Protein 4WQM (pdb70)

Sequence (326 aa):
SFNIQSDDLLHHFEADSNDTLLSAALRAELVFPYECNSGGCGACKIELLEGEVSNLWPDAPGLAARELRKNRFLACQCKPLSDLKIKVINRAEGRASHPPKRFSSTRVVSKRFLSDEMFELRLLEAEQKVVFSPGQYFMVDVPELGTRAYSAANPVDGNTLTLIVKAVPNGKVSCALANETIETLQLDGPYGLSVLKTADETQSVFIAGGSGIAPMMVSMVNTLIAQGYEKPITVFYGSRLEAELEAAETLFGWKENLKLINVSSSVVGNSESSYPTGYVVHEIIPEYMEGLLGAEFYLCCGPPQMMINSVQKLLMIENKVPFEAIHFDRRFF

CATH classification: 3.10.20.30 (+2 more: 2.40.30.10, 3.40.50.80)

GO terms:
  GO:0008860 ferredoxin-NAD+ reductase activity (F, EXP)

Solvent-accessible surface area: 15570 Å² total; per-residue (Å²): 107,56,28,0,92,14,127,74,24,161,86,111,6,93,0,76,77,80,11,18,0,0,6,4,0,21,70,28,92,6,62,2,7,10,84,14,13,39,1,13,38,10,16,4,30,0,49,26,79,111,26,106,23,45,43,72,106,79,123,6,98,15,17,57,67,168,33,60,165,132,89,62,33,6,0,6,22,0,58,2,105,29,83,4,55,1,91,12,46,59,203,43,119,41,126,32,98,63,39,7,126,138,34,51,4,114,35,63,43,71,108,103,26,15,136,40,0,0,4,3,108,1,63,6,126,88,138,3,31,6,24,18,2,0,14,0,19,0,48,7,99,186,66,20,57,104,34,30,7,0,4,15,42,71,88,43,61,50,1,13,0,6,1,40,19,82,98,158,19,135,2,8,34,9,4,3,116,83,131,38,139,74,3,97,4,10,2,4,0,2,46,21,39,30,86,76,64,140,11,69,15,0,0,0,2,0,3,14,29,0,0,2,0,0,6,0,3,0,28,10,2,32,82,136,40,24,143,73,67,1,4,0,0,0,6,15,136,42,15,55,0,0,88,7,0,94,98,18,16,32,208,45,143,21,28,107,47,16,6,0,2,32,29,152,101,72,69,45,113,48,127,29,62,107,18,126,1,67,89,19,0,54,129,63,17,140,58,10,148,49,3,14,3,2,1,2,0,48,81,151,31,4,80,29,0,49,105,9,0,65,124,130,42,201,20,73,106,128,16,12,24,34,15,85,76,116

Secondary structure (DSSP, 8-state):
-EEEE-TTSSS-EEE-TTS-HHHHHHHTT-----S-SSSSS-TTEEEEEES-EEES-TT-TTS-HHHHHTTEEEGGGEEESS-EEEEE-SPP----SSPPEEEEEEEEEEEESSSSEEEEEEE-SS-----TT-EEEEEETTTEEEEEE--S---TTEEEEEEE--TT-HHHHHHHHS--SEEEEEEEE-S-----SS-S-EEEEEEGGGHHHHHHHHHHHHHTT--S-EEEEEEES-HHHHHHHHHHS---TTEEEEEEE--SS--TTS---BS-HHHHGGGGGGGGTT-EEEEEE-HHHHHHHHHIIIIIS---GGGEEEEE--

Organism: Ectopseudomonas mendocina (NCBI:txid300)

Foldseek 3Di:
DAWEAEPVWPGIFDDDQPAFQVLRCLVVVTQAFDAFLQLEQLRRKKAWDDADKDFQCPVRNSDDPVVVVRRMHRSSRIGGPHHTYMYGDDDGDDHFPDGKDKFKWFFPDWAALDPFKIKTKIFTPWFDDGFQVWWKWKDDPPFGIATFGFQAAGDIRMGMTMAGRDVVHRPRVCVVPPDDTMIMIIDGDRGQHADDDPFQEAEEEEEDRQCRSVNRNQQNCVVVVPDHAYEYEYEYQDVSVVVSSVVSHDDDPRYYYQYEHQHPDDDPPDDHHYDASLVVCVVCVVVRPRYQYEYTEEDVNCVSNVCCPVPVHPHDPVSYGYRYRD

B-factor: mean 24.9, std 12.63, range [7.29, 85.75]

Structure (mmCIF, N/CA/C/O backbone):
data_4WQM
#
_entry.id   4WQM
#
_cell.length_a   84.334
_cell.length_b   69.074
_cell.length_c   68.224
_cell.angle_alpha   90.000
_cell.angle_beta   116.530
_cell.angle_gamma   90.000
#
_symmetry.space_group_name_H-M   'C 1 2 1'
#
loop_
_entity.id
_entity.type
_entity.pdbx_description
1 polymer 'Toluene-4-monooxygenase electron transfer component'
2 non-polymer 'FE2/S2 (INORGANIC) CLUSTER'
3 non-polymer 'FLAVIN-ADENINE DINUCLEOTIDE'
4 non-polymer 'NICKEL (II) ION'
5 non-polymer 2-[BIS-(2-HYDROXY-ETHYL)-AMINO]-2-HYDROXYMETHYL-PROPANE-1,3-DIOL
6 water water
#
loop_
_atom_site.group_PDB
_atom_site.id
_atom_site.type_symbol
_atom_site.label_atom_id
_atom_site.label_alt_id
_atom_site.label_comp_id
_atom_site.label_asym_id
_atom_site.label_entity_id
_atom_site.label_seq_id
_atom_site.pdbx_PDB_ins_code
_atom_site.Cartn_x
_atom_site.Cartn_y
_atom_site.Cartn_z
_atom_site.occupancy
_atom_site.B_iso_or_equiv
_atom_site.auth_seq_id
_atom_site.auth_comp_id
_atom_site.auth_asym_id
_atom_site.auth_atom_id
_atom_site.pdbx_PDB_model_num
ATOM 1 N N . SER A 1 1 ? -53.516 119.022 28.782 1.00 37.22 1 SER A N 1
ATOM 2 C CA . SER A 1 1 ? -54.187 120.131 28.114 1.00 33.62 1 SER A CA 1
ATOM 3 C C . SER A 1 1 ? -53.412 120.538 26.864 1.00 28.02 1 SER A C 1
ATOM 4 O O . SER A 1 1 ? -52.231 120.875 26.941 1.00 28.46 1 SER A O 1
ATOM 7 N N . PHE A 1 2 ? -54.067 120.497 25.709 1.00 23.53 2 PHE A N 1
ATOM 8 C CA . PHE A 1 2 ? -53.402 120.869 24.466 1.00 22.29 2 PHE A CA 1
ATOM 9 C C . PHE A 1 2 ? -53.865 122.224 23.973 1.00 20.32 2 PHE A C 1
ATOM 10 O O . PHE A 1 2 ? -55.052 122.536 24.006 1.00 20.27 2 PHE A O 1
ATOM 18 N N . ASN A 1 3 ? -52.916 123.029 23.513 1.00 18.69 3 ASN A N 1
ATOM 19 C CA . ASN A 1 3 ? -53.233 124.339 22.971 1.00 17.79 3 ASN A CA 1
ATOM 20 C C . ASN A 1 3 ? -53.712 124.274 21.529 1.00 15.50 3 ASN A C 1
ATOM 21 O O . ASN A 1 3 ? -53.047 123.684 20.668 1.00 19.06 3 ASN A O 1
ATOM 26 N N . ILE A 1 4 ? -54.863 124.892 21.271 1.00 14.29 4 ILE A N 1
ATOM 27 C CA . ILE A 1 4 ? -55.466 124.887 19.944 1.00 13.89 4 ILE A CA 1
ATOM 28 C C . ILE A 1 4 ? -55.475 126.291 19.364 1.00 15.79 4 ILE A C 1
ATOM 29 O O . ILE A 1 4 ? -56.047 127.200 19.957 1.00 15.36 4 ILE A O 1
ATOM 34 N N . GLN A 1 5 ? -54.839 126.455 18.205 1.00 15.64 5 GLN A N 1
ATOM 35 C CA . GLN A 1 5 ? -54.715 127.753 17.553 1.00 17.64 5 GLN A CA 1
ATOM 36 C C . GLN A 1 5 ? -55.439 127.762 16.222 1.00 16.73 5 GLN A C 1
ATOM 37 O O . GLN A 1 5 ? -55.436 126.765 15.517 1.00 18.43 5 GLN A O 1
ATOM 43 N N . SER A 1 6 ? -56.036 128.895 15.871 1.00 17.50 6 SER A N 1
ATOM 44 C CA . SER A 1 6 ? -56.631 129.067 14.550 1.00 17.38 6 SER A CA 1
ATOM 45 C C . SER A 1 6 ? -56.697 130.540 14.178 1.00 20.05 6 SER A C 1
ATOM 46 O O . SER A 1 6 ? -57.121 131.364 14.982 1.00 21.24 6 SER A O 1
ATOM 49 N N . ASP A 1 7 ? -56.294 130.866 12.952 1.00 21.60 7 ASP A N 1
ATOM 50 C CA . ASP A 1 7 ? -56.459 132.219 12.439 1.00 24.15 7 ASP A CA 1
ATOM 51 C C . ASP A 1 7 ? -57.932 132.590 12.318 1.00 21.16 7 ASP A C 1
ATOM 52 O O . ASP A 1 7 ? -58.270 133.764 12.194 1.00 25.63 7 ASP A O 1
ATOM 57 N N . ASP A 1 8 ? -58.804 131.585 12.337 1.00 20.54 8 ASP A N 1
ATOM 58 C CA . ASP A 1 8 ? -60.233 131.807 12.158 1.00 21.53 8 ASP A CA 1
ATOM 59 C C . ASP A 1 8 ? -60.955 132.075 13.477 1.00 21.96 8 ASP A C 1
ATOM 60 O O . ASP A 1 8 ? -62.162 132.320 13.488 1.00 23.57 8 ASP A O 1
ATOM 65 N N . LEU A 1 9 ? -60.215 132.035 14.582 1.00 22.09 9 LEU A N 1
ATOM 66 C CA . LEU A 1 9 ? -60.806 132.227 15.903 1.00 22.75 9 LEU A CA 1
ATOM 67 C C . LEU A 1 9 ? -60.249 133.463 16.613 1.00 21.18 9 LEU A C 1
ATOM 68 O O . LEU A 1 9 ? -59.149 133.938 16.316 1.00 20.58 9 LEU A O 1
ATOM 73 N N . LEU A 1 10 ? -61.024 133.981 17.557 1.00 19.61 10 LEU A N 1
ATOM 74 C CA . LEU A 1 10 ? -60.677 135.222 18.232 1.00 19.44 10 LEU A CA 1
ATOM 75 C C . LEU A 1 10 ? -59.455 135.059 19.131 1.00 19.37 10 LEU A C 1
ATOM 76 O O . LEU A 1 10 ? -58.640 135.984 19.278 1.00 21.48 10 LEU A O 1
ATOM 81 N N . HIS A 1 11 ? -59.338 133.887 19.747 1.00 17.56 11 HIS A N 1
ATOM 82 C CA . HIS A 1 11 ? -58.162 133.567 20.536 1.00 15.09 11 HIS A CA 1
ATOM 83 C C . HIS A 1 11 ? -57.970 132.065 20.592 1.00 16.68 11 HIS A C 1
ATOM 84 O O . HIS A 1 11 ? -58.888 131.300 20.261 1.00 16.92 11 HIS A O 1
ATOM 91 N N . HIS A 1 12 ? -56.776 131.647 21.001 1.00 16.98 12 HIS A N 1
ATOM 92 C CA . HIS A 1 12 ? -56.493 130.235 21.128 1.00 15.78 12 HIS A CA 1
ATOM 93 C C . HIS A 1 12 ? -57.150 129.698 22.395 1.00 16.49 12 HIS A C 1
ATOM 94 O O . HIS A 1 12 ? -57.643 130.461 23.239 1.00 17.12 12 HIS A O 1
ATOM 101 N N . PHE A 1 13 ? -57.190 128.383 22.521 1.00 15.72 13 PHE A N 1
ATOM 102 C CA . PHE A 1 13 ? -57.853 127.788 23.664 1.00 16.49 13 PHE A CA 1
ATOM 103 C C . PHE A 1 13 ? -57.222 126.452 24.020 1.00 14.88 13 PHE A C 1
ATOM 104 O O . PHE A 1 13 ? -56.466 125.879 23.232 1.00 15.75 13 PHE A O 1
ATOM 112 N N . GLU A 1 14 ? -57.497 125.994 25.237 1.00 15.15 14 GLU A N 1
ATOM 113 C CA . GLU A 1 14 ? -57.000 124.712 25.708 1.00 16.60 14 GLU A CA 1
ATOM 114 C C . GLU A 1 14 ? -58.060 123.637 25.542 1.00 15.73 14 GLU A C 1
ATOM 115 O O . GLU A 1 14 ? -59.244 123.884 25.749 1.00 16.92 14 GLU A O 1
ATOM 121 N N . ALA A 1 15 ? -57.623 122.444 25.170 1.00 16.32 15 ALA A N 1
ATOM 122 C CA . ALA A 1 15 ? -58.518 121.300 25.070 1.00 17.33 15 ALA A CA 1
ATOM 123 C C . ALA A 1 15 ? -57.990 120.183 25.945 1.00 24.09 15 ALA A C 1
ATOM 124 O O . ALA A 1 15 ? -56.839 119.778 25.814 1.00 24.35 15 ALA A O 1
ATOM 126 N N . ASP A 1 16 ? -58.837 119.702 26.846 1.00 29.85 16 ASP A N 1
ATOM 127 C CA . ASP A 1 16 ? -58.517 118.545 27.665 1.00 37.57 16 ASP A CA 1
ATOM 128 C C . ASP A 1 16 ? -58.533 117.297 26.784 1.00 38.46 16 ASP A C 1
ATOM 129 O O . ASP A 1 16 ? -59.200 117.267 25.749 1.00 36.51 16 ASP A O 1
ATOM 134 N N . SER A 1 17 ? -57.799 116.270 27.199 1.00 41.80 17 SER A N 1
ATOM 135 C CA . SER A 1 17 ? -57.708 115.025 26.440 1.00 42.93 17 SER A CA 1
ATOM 136 C C . SER A 1 17 ? -59.062 114.341 26.268 1.00 40.45 17 SER A C 1
ATOM 137 O O . SER A 1 17 ? -59.252 113.565 25.329 1.00 43.07 17 SER A O 1
ATOM 140 N N . ASN A 1 18 ?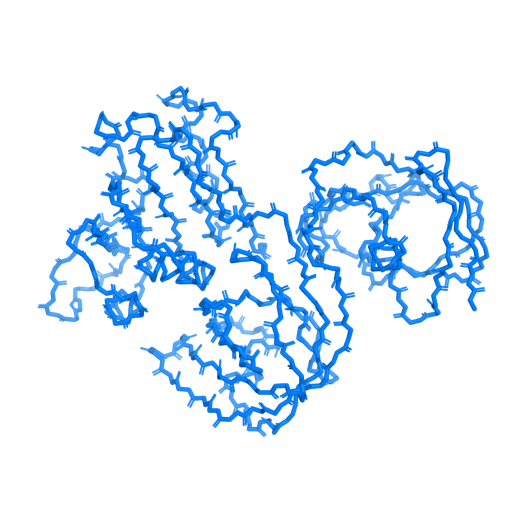 -60.006 114.634 27.158 1.00 36.73 18 ASN A N 1
ATOM 141 C CA . ASN A 1 18 ? -61.316 113.992 27.090 1.00 37.77 18 ASN A CA 1
ATOM 142 C C . ASN A 1 18 ? -62.379 114.772 26.305 1.00 30.23 18 ASN A C 1
ATOM 143 O O . ASN A 1 18 ? -63.474 114.260 26.076 1.00 30.49 18 ASN A O 1
ATOM 148 N N . ASP A 1 19 ? -62.068 115.996 25.888 1.00 24.05 19 ASP A N 1
ATOM 149 C CA . ASP A 1 19 ? -63.025 116.785 25.110 1.00 20.04 19 ASP A CA 1
ATOM 150 C C . ASP A 1 19 ? -62.763 116.712 23.602 1.00 17.07 19 ASP A C 1
ATOM 151 O O . ASP A 1 19 ? -61.623 116.567 23.153 1.00 17.99 19 ASP A O 1
ATOM 156 N N . THR A 1 20 ? -63.833 116.830 22.826 1.00 14.93 20 THR A N 1
ATOM 157 C CA . THR A 1 20 ? -63.714 117.092 21.401 1.00 12.35 20 THR A CA 1
ATOM 158 C C . THR A 1 20 ? -63.266 118.538 21.186 1.00 11.90 20 THR A C 1
ATOM 159 O O . THR A 1 20 ? -63.410 119.379 22.081 1.00 12.86 20 THR A O 1
ATOM 163 N N . LEU A 1 21 ? -62.758 118.846 19.995 1.00 11.68 21 LEU A N 1
ATOM 164 C CA . LEU A 1 21 ? -62.354 120.218 19.709 1.00 10.71 21 LEU A CA 1
ATOM 165 C C . LEU A 1 21 ? -63.544 121.173 19.796 1.00 11.80 21 LEU A C 1
ATOM 166 O O . LEU A 1 21 ? -63.399 122.300 20.268 1.00 12.26 21 LEU A O 1
ATOM 171 N N . LEU A 1 22 ? -64.719 120.725 19.356 1.00 10.76 22 LEU A N 1
ATOM 172 C CA . LEU A 1 22 ? -65.899 121.585 19.415 1.00 9.31 22 LEU A CA 1
ATOM 173 C C . LEU A 1 22 ? -66.256 121.888 20.863 1.00 8.24 22 LEU A C 1
ATOM 174 O O . LEU A 1 22 ? -66.456 123.056 21.229 1.00 9.39 22 LEU A O 1
ATOM 179 N N . SER A 1 23 ? -66.337 120.848 21.692 1.00 9.02 23 SER A N 1
ATOM 180 C CA . SER A 1 23 ? -66.670 121.052 23.106 1.00 10.59 23 SER A CA 1
ATOM 181 C C . SER A 1 23 ? -65.684 122.006 23.766 1.00 10.90 23 SER A C 1
ATOM 182 O O . SER A 1 23 ? -66.071 122.959 24.466 1.00 10.30 23 SER A O 1
ATOM 185 N N . ALA A 1 24 ? -64.401 121.768 23.528 1.00 9.52 24 ALA A N 1
ATOM 186 C CA . ALA A 1 24 ? -63.373 122.607 24.125 1.00 10.34 24 ALA A CA 1
ATOM 187 C C . ALA A 1 24 ? -63.505 124.065 23.669 1.00 12.07 24 ALA A C 1
ATOM 188 O O . ALA A 1 24 ? -63.365 124.982 24.478 1.00 12.54 24 ALA A O 1
ATOM 190 N N . ALA A 1 25 ? -63.789 124.287 22.388 1.00 9.60 25 ALA A N 1
ATOM 191 C CA . ALA A 1 25 ? -63.943 125.661 21.909 1.00 9.42 25 ALA A CA 1
ATOM 192 C C . ALA A 1 25 ? -65.135 126.356 22.574 1.00 9.12 25 ALA A C 1
ATOM 193 O O . ALA A 1 25 ? -65.048 127.528 22.967 1.00 11.22 25 ALA A O 1
ATOM 195 N N . LEU A 1 26 ? -66.247 125.635 22.702 1.00 9.95 26 LEU A N 1
ATOM 196 C CA . LEU A 1 26 ? -67.450 126.220 23.284 1.00 10.51 26 LEU A CA 1
ATOM 197 C C . LEU A 1 26 ? -67.252 126.508 24.779 1.00 11.37 26 LEU A C 1
ATOM 198 O O . LEU A 1 26 ? -67.728 127.527 25.284 1.00 14.05 26 LEU A O 1
ATOM 203 N N . ARG A 1 27 ? -66.551 125.622 25.484 1.00 10.62 27 ARG A N 1
ATOM 204 C CA . ARG A 1 27 ? -66.252 125.873 26.896 1.00 10.52 27 ARG A CA 1
ATOM 205 C C . ARG A 1 27 ? -65.277 127.041 27.080 1.00 12.71 27 ARG A C 1
ATOM 206 O O . ARG A 1 27 ? -65.252 127.679 28.140 1.00 15.50 27 ARG A O 1
ATOM 214 N N . ALA A 1 28 ? -64.487 127.317 26.043 1.00 13.82 28 ALA A N 1
ATOM 215 C CA . ALA A 1 28 ? -63.519 128.413 26.049 1.00 16.85 28 ALA A CA 1
ATOM 216 C C . ALA A 1 28 ? -64.170 129.734 25.656 1.00 19.54 28 ALA A C 1
ATOM 217 O O . ALA A 1 28 ? -63.483 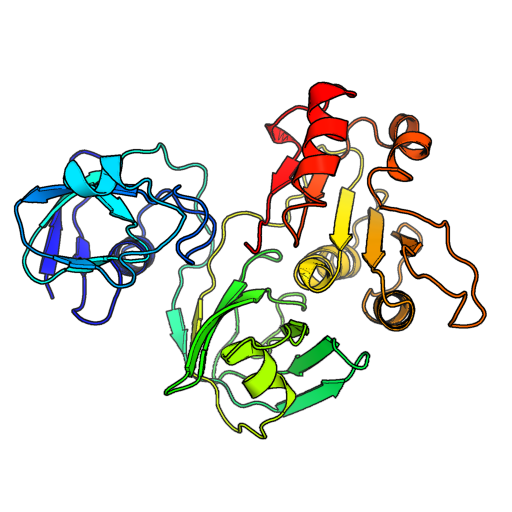130.748 25.460 1.00 21.37 28 ALA A O 1
ATOM 219 N N . GLU A 1 29 ? -65.495 129.721 25.548 1.00 18.90 29 GLU A N 1
ATOM 220 C CA . GLU A 1 29 ? -66.259 130.930 25.256 1.00 20.32 29 GLU A CA 1
ATOM 221 C C . GLU A 1 29 ? -65.921 131.510 23.882 1.00 20.03 29 GLU A C 1
ATOM 222 O O . GLU A 1 29 ? -65.765 132.729 23.722 1.00 24.11 29 GLU A O 1
ATOM 228 N N . LEU A 1 30 ? -65.820 130.625 22.895 1.00 15.62 30 LEU A N 1
ATOM 229 C CA . LEU A 1 30 ? -65.636 131.016 21.506 1.00 13.81 30 LEU A CA 1
ATOM 230 C C . LEU A 1 30 ? -66.866 130.679 20.671 1.00 12.28 30 LEU A C 1
ATOM 231 O O . LEU A 1 30 ? -67.548 129.672 20.910 1.00 16.02 30 LEU A O 1
ATOM 236 N N . VAL A 1 31 ? -67.157 131.528 19.693 1.00 14.35 31 VAL A N 1
ATOM 237 C CA . VAL A 1 31 ? -68.136 131.175 18.685 1.00 15.66 31 VAL A CA 1
ATOM 238 C C . VAL A 1 31 ? -67.481 130.134 17.797 1.00 15.22 31 VAL A C 1
ATOM 239 O O . VAL A 1 31 ? -66.329 130.276 17.421 1.00 20.74 31 VAL A O 1
ATOM 243 N N . PHE A 1 32 ? -68.201 129.065 17.492 1.00 11.34 32 PHE A N 1
ATOM 244 C CA . PHE A 1 32 ? -67.672 128.011 16.636 1.00 11.92 32 PHE A CA 1
ATOM 245 C C . PHE A 1 32 ? -68.848 127.456 15.840 1.00 12.96 32 PHE A C 1
ATOM 246 O O . PHE A 1 32 ? -69.911 127.217 16.411 1.00 15.50 32 PHE A O 1
ATOM 254 N N . PRO A 1 33 ? -68.676 127.269 14.521 1.00 11.89 33 PRO A N 1
ATOM 255 C CA . PRO A 1 33 ? -69.798 126.763 13.726 1.00 13.63 33 PRO A CA 1
ATOM 256 C C . PRO A 1 33 ? -70.114 125.314 14.072 1.00 12.10 33 PRO A C 1
ATOM 257 O O . PRO A 1 33 ? -69.210 124.475 14.125 1.00 13.19 33 PRO A O 1
ATOM 261 N N . TYR A 1 34 ? -71.386 125.036 14.328 1.00 11.67 34 TYR A N 1
ATOM 262 C CA . TYR A 1 34 ? -71.854 123.666 14.546 1.00 11.10 34 TYR A CA 1
ATOM 263 C C . TYR A 1 34 ? -73.363 123.644 14.507 1.00 11.03 34 TYR A C 1
ATOM 264 O O . TYR A 1 34 ? -73.996 124.703 14.534 1.00 12.33 34 TYR A O 1
ATOM 273 N N . GLU A 1 35 ? -73.945 122.449 14.443 1.00 9.74 35 GLU A N 1
ATOM 274 C CA . GLU A 1 35 ? -75.391 122.334 14.609 1.00 10.94 35 GLU A CA 1
ATOM 275 C C . GLU A 1 35 ? -75.742 121.156 15.513 1.00 11.10 35 GLU A C 1
ATOM 276 O O . GLU A 1 35 ? -76.386 121.331 16.561 1.00 12.46 35 GLU A O 1
ATOM 282 N N . CYS A 1 36 ? -75.295 119.961 15.120 1.00 10.51 36 CYS A N 1
ATOM 283 C CA . CYS A 1 36 ? -75.820 118.718 15.689 1.00 10.15 36 CYS A CA 1
ATOM 284 C C . CYS A 1 36 ? -74.987 118.098 16.816 1.00 9.91 36 CYS A C 1
ATOM 285 O O . CYS A 1 36 ? -75.509 117.280 17.577 1.00 10.50 36 CYS A O 1
ATOM 288 N N . ASN A 1 37 ? -73.709 118.473 16.901 1.00 10.50 37 ASN A N 1
ATOM 289 C CA . ASN A 1 37 ? -72.732 117.857 17.815 1.00 10.50 37 ASN A CA 1
ATOM 290 C C . ASN A 1 37 ? -72.710 116.325 17.747 1.00 10.46 37 ASN A C 1
ATOM 291 O O . ASN A 1 37 ? -72.343 115.650 18.718 1.00 11.64 37 ASN A O 1
ATOM 296 N N . SER A 1 38 ? -73.069 115.781 16.589 1.00 11.30 38 SER A N 1
ATOM 297 C CA . SER A 1 38 ? -73.342 114.352 16.477 1.00 10.87 38 SER A CA 1
ATOM 298 C C . SER A 1 38 ? -72.800 113.719 15.194 1.00 12.01 38 SER A C 1
ATOM 299 O O . SER A 1 38 ? -73.131 112.578 14.875 1.00 15.32 38 SER A O 1
ATOM 302 N N . GLY A 1 39 ? -71.970 114.454 14.460 1.00 11.55 39 GLY A N 1
ATOM 303 C CA . GLY A 1 39 ? -71.293 113.891 13.300 1.00 13.05 39 GLY A CA 1
ATOM 304 C C . GLY A 1 39 ? -72.071 113.842 11.990 1.00 13.28 39 GLY A C 1
ATOM 305 O O . GLY A 1 39 ? -71.585 113.281 11.008 1.00 14.86 39 GLY A O 1
ATOM 306 N N . GLY A 1 40 ? -73.263 114.432 11.960 1.00 14.11 40 GLY A N 1
ATOM 307 C CA . GLY A 1 40 ? -74.121 114.333 10.791 1.00 13.18 40 GLY A CA 1
ATOM 308 C C . GLY A 1 40 ? -74.228 115.544 9.874 1.00 13.66 40 GLY A C 1
ATOM 309 O O . GLY A 1 40 ? -74.405 115.394 8.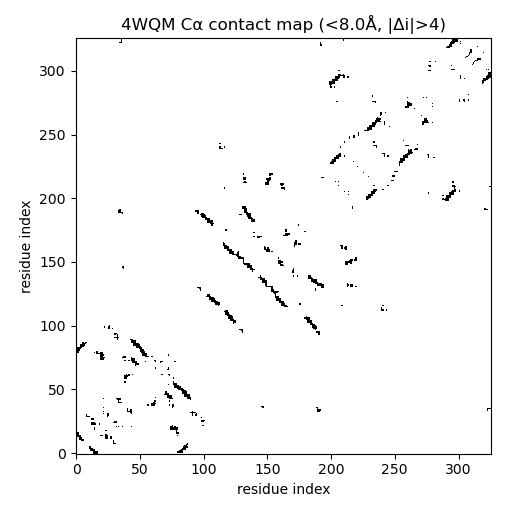658 1.00 17.46 40 GLY A O 1
ATOM 310 N N . CYS A 1 41 ? -74.137 116.746 10.431 1.00 14.73 41 CYS A N 1
ATOM 311 C CA . CYS A 1 41 ? -74.453 117.945 9.652 1.00 14.50 41 CYS A CA 1
ATOM 312 C C . CYS A 1 41 ? -73.267 118.537 8.872 1.00 14.21 41 CYS A C 1
ATOM 313 O O . CYS A 1 41 ? -73.462 119.182 7.840 1.00 17.53 41 CYS A O 1
ATOM 316 N N . GLY A 1 42 ? -72.048 118.324 9.362 1.00 13.01 42 GLY A N 1
ATOM 317 C CA . GLY A 1 42 ? -70.855 118.835 8.705 1.00 14.68 42 GLY A CA 1
ATOM 318 C C . GLY A 1 42 ? -70.465 120.270 9.031 1.00 13.10 42 GLY A C 1
ATOM 319 O O . GLY A 1 42 ? -69.429 120.762 8.561 1.00 13.75 42 GLY A O 1
ATOM 320 N N . ALA A 1 43 ? -71.269 120.952 9.842 1.00 12.40 43 ALA A N 1
ATOM 321 C CA . ALA A 1 43 ? -71.072 122.390 10.056 1.00 11.50 43 ALA A CA 1
ATOM 322 C C . ALA A 1 43 ? -69.759 122.724 10.774 1.00 11.72 43 ALA A C 1
ATOM 323 O O . ALA A 1 43 ? -69.159 123.773 10.530 1.00 14.02 43 ALA A O 1
ATOM 325 N N . CYS A 1 44 ? -69.319 121.816 11.636 1.00 11.24 44 CYS A N 1
ATOM 326 C CA . CYS A 1 44 ? -68.138 122.012 12.483 1.00 10.32 44 CYS A CA 1
ATOM 327 C C . CYS A 1 44 ? -66.823 121.596 11.824 1.00 10.96 44 CYS A C 1
ATOM 328 O O . CYS A 1 44 ? -65.795 121.458 12.500 1.00 11.72 44 CYS A O 1
ATOM 331 N N . LYS A 1 45 ? -66.851 121.400 10.513 1.00 12.19 45 LYS A N 1
ATOM 332 C CA . LYS A 1 45 ? -65.694 120.870 9.798 1.00 12.84 45 LYS A CA 1
ATOM 333 C C . LYS A 1 45 ? -64.450 121.749 9.946 1.00 12.96 45 LYS A C 1
ATOM 334 O O . LYS A 1 45 ? -64.527 122.979 9.915 1.00 12.77 45 LYS A O 1
ATOM 340 N N . ILE A 1 46 ? -63.298 121.108 10.109 1.00 11.38 46 ILE A N 1
ATOM 341 C CA . ILE A 1 46 ? -62.037 121.828 10.207 1.00 13.08 46 ILE A CA 1
ATOM 342 C C . ILE A 1 46 ? -61.029 121.193 9.283 1.00 15.90 46 ILE A C 1
ATOM 343 O O . ILE A 1 46 ? -61.200 120.045 8.876 1.00 17.87 46 ILE A O 1
ATOM 348 N N . GLU A 1 47 ? -59.986 121.942 8.942 1.00 15.19 47 GLU A N 1
ATOM 349 C CA . GLU A 1 47 ? -58.810 121.364 8.304 1.00 16.06 47 GLU A CA 1
ATOM 350 C C . GLU A 1 47 ? -57.666 121.368 9.311 1.00 16.90 47 GLU A C 1
ATOM 351 O O . GLU A 1 47 ? -57.367 122.399 9.924 1.00 18.67 47 GLU A O 1
ATOM 357 N N . LEU A 1 48 ? -57.025 120.217 9.486 1.00 17.99 48 LEU A N 1
ATOM 358 C CA . LEU A 1 48 ? -55.892 120.123 10.398 1.00 18.94 48 LEU A CA 1
ATOM 359 C C . LEU A 1 48 ? -54.622 120.612 9.711 1.00 20.32 48 LEU A C 1
ATOM 360 O O . LEU A 1 48 ? -54.221 120.061 8.687 1.00 23.72 48 LEU A O 1
ATOM 365 N N . LEU A 1 49 ? -53.992 121.641 10.266 1.00 21.48 49 LEU A N 1
ATOM 366 C CA . LEU A 1 49 ? -52.800 122.223 9.640 1.00 23.43 49 LEU A CA 1
ATOM 367 C C . LEU A 1 49 ? -51.516 121.745 10.296 1.00 26.31 49 LEU A C 1
ATOM 368 O O . LEU A 1 49 ? -50.535 121.428 9.617 1.00 27.67 49 LEU A O 1
ATOM 373 N N . GLU A 1 50 ? -51.515 121.714 11.621 1.00 26.41 50 GLU A N 1
ATOM 374 C CA . GLU A 1 50 ? -50.366 121.245 12.379 1.00 30.45 50 GLU A CA 1
ATOM 375 C C . GLU A 1 50 ? -50.865 120.430 13.564 1.00 29.18 50 GLU A C 1
ATOM 376 O O . GLU A 1 50 ? -51.885 120.766 14.171 1.00 27.13 50 GLU A O 1
ATOM 382 N N . GLY A 1 51 ? -50.166 119.347 13.876 1.00 30.13 51 GLY A N 1
ATOM 383 C CA . GLY A 1 51 ? -50.515 118.543 15.032 1.00 31.88 51 GLY A CA 1
ATOM 384 C C . GLY A 1 51 ? -51.181 117.218 14.721 1.00 32.78 51 GLY A C 1
ATOM 385 O O . GLY A 1 51 ? -51.406 116.870 13.554 1.00 31.11 51 GLY A O 1
ATOM 386 N N . GLU A 1 52 ? -51.490 116.472 15.779 1.00 33.42 52 GLU A N 1
ATOM 387 C CA . GLU A 1 52 ? -52.081 115.145 15.645 1.00 36.13 52 GLU A CA 1
ATOM 388 C C . GLU A 1 52 ? -53.426 115.078 16.350 1.00 31.63 52 GLU A C 1
ATOM 389 O O . GLU A 1 52 ? -53.620 115.682 17.411 1.00 29.20 52 GLU A O 1
ATOM 395 N N . VAL A 1 53 ? -54.361 114.349 15.753 1.00 29.10 53 VAL A N 1
ATOM 396 C CA . VAL A 1 53 ? -55.681 114.192 16.344 1.00 27.64 53 VAL A CA 1
ATOM 397 C C . VAL A 1 53 ? -56.144 112.744 16.311 1.00 27.50 53 VAL A C 1
ATOM 398 O O . VAL A 1 53 ? -55.597 111.908 15.583 1.00 29.28 53 VAL A O 1
ATOM 402 N N . SER A 1 54 ? -57.158 112.465 17.118 1.00 25.89 54 SER A N 1
ATOM 403 C CA . SER A 1 54 ? -57.857 111.197 17.093 1.00 24.78 54 SER A CA 1
ATOM 404 C C . SER A 1 54 ? -59.249 111.413 16.492 1.00 24.18 54 SER A C 1
ATOM 405 O O . SER A 1 54 ? -60.008 112.266 16.948 1.00 24.30 54 SER A O 1
ATOM 408 N N . ASN A 1 55 ? -59.572 110.657 15.451 1.00 23.65 55 ASN A N 1
ATOM 409 C CA . ASN A 1 55 ? -60.901 110.723 14.862 1.00 23.90 55 ASN A CA 1
ATOM 410 C C . ASN A 1 55 ? -61.860 109.799 15.611 1.00 24.33 55 ASN A C 1
ATOM 411 O O . ASN A 1 55 ? -61.709 108.569 15.587 1.00 24.32 55 ASN A O 1
ATOM 416 N N . LEU A 1 56 ? -62.834 110.405 16.287 1.00 24.32 56 LEU A N 1
ATOM 417 C CA . LEU A 1 56 ? -63.794 109.672 17.111 1.00 25.20 56 LEU A CA 1
ATOM 418 C C . LEU A 1 56 ? -64.730 108.806 16.293 1.00 24.66 56 LEU A C 1
ATOM 419 O O . LEU A 1 56 ? -65.276 107.829 16.795 1.00 27.56 56 LEU A O 1
ATOM 424 N N . TRP A 1 57 ? -64.945 109.184 15.040 1.00 21.96 57 TRP A N 1
ATOM 425 C CA . TRP A 1 57 ? -65.913 108.482 14.213 1.00 20.95 57 TRP A CA 1
ATOM 426 C C . TRP A 1 57 ? -65.563 108.635 12.736 1.00 20.98 57 TRP A C 1
ATOM 427 O O . TRP A 1 57 ? -66.129 109.480 12.044 1.00 21.81 57 TRP A O 1
ATOM 438 N N . PRO A 1 58 ? -64.613 107.816 12.254 1.00 23.71 58 PRO A N 1
ATOM 439 C CA . PRO A 1 58 ? -64.162 107.874 10.861 1.00 25.04 58 PRO A CA 1
ATOM 440 C C . PRO A 1 58 ? -65.304 107.772 9.851 1.00 26.41 58 PRO A C 1
ATOM 441 O O . PRO A 1 58 ? -65.211 108.377 8.788 1.00 29.77 58 PRO A O 1
ATOM 445 N N . ASP A 1 59 ? -66.361 107.036 10.182 1.00 25.88 59 ASP A N 1
ATOM 446 C CA . ASP A 1 59 ? -67.473 106.859 9.254 1.00 26.25 59 ASP A CA 1
ATOM 447 C C . ASP A 1 59 ? -68.614 107.848 9.503 1.00 23.73 59 ASP A C 1
ATOM 448 O O . ASP A 1 59 ? -69.752 107.608 9.081 1.00 25.05 59 ASP A O 1
ATOM 453 N N . ALA A 1 60 ? -68.317 108.953 10.183 1.00 20.62 60 ALA A N 1
ATOM 454 C CA . ALA A 1 60 ? -69.317 109.996 10.397 1.00 16.83 60 ALA A CA 1
ATOM 455 C C . ALA A 1 60 ? -69.826 110.501 9.049 1.00 17.31 60 ALA A C 1
ATOM 456 O O . ALA A 1 60 ? -69.034 110.860 8.178 1.00 19.63 60 ALA A O 1
ATOM 458 N N . PRO A 1 61 ? -71.151 110.522 8.864 1.00 17.41 61 PRO A N 1
ATOM 459 C CA . PRO A 1 61 ? -71.639 110.884 7.531 1.00 18.78 61 PRO A CA 1
ATOM 460 C C . PRO A 1 61 ? -71.524 112.377 7.222 1.00 18.00 61 PRO A C 1
ATOM 461 O O . PRO A 1 61 ? -71.729 112.759 6.077 1.00 20.15 61 PRO A O 1
ATOM 465 N N . GLY A 1 62 ? -71.198 113.206 8.207 1.00 16.72 62 GLY A N 1
ATOM 466 C CA . GLY A 1 62 ? -71.079 114.636 7.968 1.00 15.54 62 GLY A CA 1
ATOM 467 C C . GLY A 1 62 ? -69.892 115.058 7.115 1.00 14.77 62 GLY A C 1
ATOM 468 O O . GLY A 1 62 ? -69.808 116.206 6.685 1.00 16.90 62 GLY A O 1
ATOM 469 N N . LEU A 1 63 ? -68.979 114.122 6.875 1.00 15.47 63 LEU A N 1
ATOM 470 C CA . LEU A 1 63 ? -67.764 114.359 6.107 1.00 16.43 63 LEU A CA 1
ATOM 471 C C . LEU A 1 63 ? -67.698 113.426 4.900 1.00 18.72 63 LEU A C 1
ATOM 472 O O . LEU A 1 63 ? -67.892 112.221 5.042 1.00 23.02 63 LEU A O 1
ATOM 477 N N . ALA A 1 64 ? -67.430 113.968 3.719 1.00 17.89 64 ALA A N 1
ATOM 478 C CA . ALA A 1 64 ? -67.273 113.123 2.542 1.00 17.55 64 ALA A CA 1
ATOM 479 C C . ALA A 1 64 ? -65.903 112.466 2.590 1.00 20.96 64 ALA A C 1
ATOM 480 O O . ALA A 1 64 ? -64.970 113.006 3.187 1.00 22.20 64 ALA A O 1
ATOM 482 N N . ALA A 1 65 ? -65.783 111.293 1.979 1.00 22.21 65 ALA A N 1
ATOM 483 C CA . ALA A 1 65 ? -64.524 110.559 2.005 1.00 24.70 65 ALA A CA 1
ATOM 484 C C . ALA A 1 65 ? -63.377 111.412 1.464 1.00 24.96 65 ALA A C 1
ATOM 485 O O . ALA A 1 65 ? -62.273 111.397 2.010 1.00 26.58 65 ALA A O 1
ATOM 487 N N . ARG A 1 66 ? -63.651 112.173 0.405 1.00 24.09 66 ARG A N 1
ATOM 488 C CA . ARG A 1 66 ? -62.639 113.035 -0.201 1.00 24.42 66 ARG A CA 1
ATOM 489 C C . ARG A 1 66 ? -62.105 114.068 0.786 1.00 24.94 66 ARG A C 1
ATOM 490 O O . ARG A 1 66 ? -60.909 114.378 0.792 1.00 25.94 66 ARG A O 1
ATOM 498 N N . GLU A 1 67 ? -62.990 114.593 1.626 1.00 23.42 67 GLU A N 1
ATOM 499 C CA . GLU A 1 67 ? -62.601 115.594 2.613 1.00 22.80 67 GLU A CA 1
ATOM 500 C C . GLU A 1 67 ? -61.649 115.011 3.656 1.00 21.97 67 GLU A C 1
ATOM 501 O O . GLU A 1 67 ? -60.689 115.666 4.056 1.00 22.21 67 GLU A O 1
ATOM 507 N N . LEU A 1 68 ? -61.916 113.781 4.085 1.00 23.45 68 LEU A N 1
ATOM 508 C CA . LEU A 1 68 ? -61.028 113.069 5.000 1.00 26.60 68 LEU A CA 1
ATOM 509 C C . LEU A 1 68 ? -59.622 112.957 4.426 1.00 27.88 68 LEU A C 1
ATOM 510 O O . LEU A 1 68 ? -58.633 113.117 5.147 1.00 30.34 68 LEU A O 1
ATOM 515 N N . ARG A 1 69 ? -59.534 112.690 3.127 1.00 28.72 69 ARG A N 1
ATOM 516 C CA . ARG A 1 69 ? -58.236 112.590 2.472 1.00 32.18 69 ARG A CA 1
ATOM 517 C C . ARG A 1 69 ? -57.514 113.937 2.399 1.00 32.10 69 ARG A C 1
ATOM 518 O O . ARG A 1 69 ? -56.299 113.987 2.191 1.00 36.03 69 ARG A O 1
ATOM 526 N N . LYS A 1 70 ? -58.257 115.024 2.567 1.00 29.44 70 LYS A N 1
ATOM 527 C CA . LYS A 1 70 ? -57.676 116.360 2.513 1.00 31.49 70 LYS A CA 1
ATOM 528 C C . LYS A 1 70 ? -57.456 116.946 3.916 1.00 28.35 70 LYS A C 1
ATOM 529 O O . LYS A 1 70 ? -57.505 118.159 4.107 1.00 29.21 70 LYS A O 1
ATOM 535 N N . ASN A 1 71 ? -57.209 116.064 4.881 1.00 25.75 71 ASN A N 1
ATOM 536 C CA . ASN A 1 71 ? -56.881 116.440 6.260 1.00 25.33 71 ASN A CA 1
ATOM 537 C C . ASN A 1 71 ? -58.007 117.172 6.980 1.00 20.95 71 ASN A C 1
ATOM 538 O O . ASN A 1 71 ? -57.767 117.971 7.892 1.00 20.07 71 ASN A O 1
ATOM 543 N N . ARG A 1 72 ? -59.240 116.901 6.579 1.00 18.61 72 ARG A N 1
ATOM 544 C CA . ARG A 1 72 ? -60.371 117.482 7.278 1.00 17.59 72 ARG A CA 1
ATOM 545 C C . ARG A 1 72 ? -60.941 116.518 8.309 1.00 17.32 72 ARG A C 1
ATOM 546 O O . ARG A 1 72 ? -60.811 115.297 8.188 1.00 18.54 72 ARG A O 1
ATOM 554 N N . PHE A 1 73 ? -61.546 117.104 9.333 1.00 15.31 73 PHE A N 1
ATOM 555 C CA . PHE A 1 73 ? -62.177 116.382 10.424 1.00 13.44 73 PHE A CA 1
ATOM 556 C C . PHE A 1 73 ? -63.427 117.141 10.818 1.00 14.90 73 PHE A C 1
ATOM 557 O O . PHE A 1 73 ? -63.591 118.306 10.458 1.00 13.97 73 PHE A O 1
ATOM 565 N N . LEU A 1 74 ? -64.299 116.485 11.569 1.00 13.37 74 LEU A N 1
ATOM 566 C CA . LEU A 1 74 ? -65.402 117.174 12.219 1.00 11.21 74 LEU A CA 1
ATOM 567 C C . LEU A 1 74 ? -64.944 117.549 13.622 1.00 11.87 74 LEU A C 1
ATOM 568 O O . LEU A 1 74 ? -64.521 116.678 14.372 1.00 14.44 74 LEU A O 1
ATOM 573 N N . ALA A 1 75 ? -65.012 118.830 13.983 1.00 9.80 75 ALA A N 1
ATOM 574 C CA . ALA A 1 75 ? -64.592 119.242 15.322 1.00 10.20 75 ALA A CA 1
ATOM 575 C C . ALA A 1 75 ? -65.364 118.500 16.433 1.00 12.27 75 ALA A C 1
ATOM 576 O O . ALA A 1 75 ? -64.820 118.272 17.518 1.00 11.87 75 ALA A O 1
ATOM 578 N N . CYS A 1 76 ? -66.618 118.122 16.166 1.00 10.66 76 CYS A N 1
ATOM 579 C CA . CYS A 1 76 ? -67.405 117.387 17.165 1.00 10.58 76 CYS A CA 1
ATOM 580 C C . CYS A 1 76 ? -67.035 115.902 17.237 1.00 10.64 76 CYS A C 1
ATOM 581 O O . CYS A 1 76 ? -67.507 115.183 18.124 1.00 12.31 76 CYS A O 1
ATOM 584 N N . GLN A 1 77 ? -66.185 115.450 16.317 1.00 12.11 77 GLN A N 1
ATOM 585 C CA . GLN A 1 77 ? -65.748 114.054 16.292 1.00 14.07 77 GLN A CA 1
ATOM 586 C C . GLN A 1 77 ? -64.228 113.976 16.250 1.00 15.98 77 GLN A C 1
ATOM 587 O O . GLN A 1 77 ? -63.657 113.058 15.651 1.00 19.42 77 GLN A O 1
ATOM 593 N N . CYS A 1 78 ? -63.576 114.947 16.881 1.00 15.63 78 CYS A N 1
ATOM 594 C CA . CYS A 1 78 ? -62.123 115.083 16.812 1.00 17.84 78 CYS A CA 1
ATOM 595 C C . CYS A 1 78 ? -61.561 115.408 18.192 1.00 16.47 78 CYS A C 1
ATOM 596 O O . CYS A 1 78 ? -62.017 116.353 18.820 1.00 17.14 78 CYS A O 1
ATOM 599 N N . LYS A 1 79 ? -60.589 114.631 18.671 1.00 16.81 79 LYS A N 1
ATOM 600 C CA . LYS A 1 79 ? -59.908 114.966 19.926 1.00 19.89 79 LYS A CA 1
ATOM 601 C C . LYS A 1 79 ? -58.424 115.201 19.683 1.00 19.54 79 LYS A C 1
ATOM 602 O O . LYS A 1 79 ? -57.798 114.485 18.904 1.00 20.31 79 LYS A O 1
ATOM 608 N N . PRO A 1 80 ? -57.850 116.214 20.344 1.00 20.59 80 PRO A N 1
ATOM 609 C CA . PRO A 1 80 ? -56.431 116.511 20.115 1.00 20.94 80 PRO A CA 1
ATOM 610 C C . PRO A 1 80 ? -55.492 115.499 20.769 1.00 22.18 80 PRO A C 1
ATOM 611 O O . PRO A 1 80 ? -55.793 115.004 21.854 1.00 23.22 80 PRO A O 1
ATOM 615 N N . LEU A 1 81 ? -54.378 115.193 20.106 1.00 21.66 81 LEU A N 1
ATOM 616 C CA . LEU A 1 81 ? -53.324 114.362 20.694 1.00 22.85 81 LEU A CA 1
ATOM 617 C C . LEU A 1 81 ? -52.041 115.167 20.892 1.00 23.04 81 LEU A C 1
ATOM 618 O O . LEU A 1 81 ? -51.023 114.638 21.351 1.00 25.97 81 LEU A O 1
ATOM 623 N N . SER A 1 82 ? -52.099 116.443 20.532 1.00 24.12 82 SER A N 1
ATOM 624 C CA . SER A 1 82 ? -50.961 117.357 20.605 1.00 24.08 82 SER A CA 1
ATOM 625 C C . SER A 1 82 ? -51.500 118.774 20.467 1.00 24.32 82 SER A C 1
ATOM 626 O O . SER A 1 82 ? -52.689 118.950 20.194 1.00 21.72 82 SER A O 1
ATOM 629 N N . ASP A 1 83 ? -50.643 119.780 20.639 1.00 24.99 83 ASP A N 1
ATOM 630 C CA . ASP A 1 83 ? -51.033 121.139 20.275 1.00 23.96 83 ASP A CA 1
ATOM 631 C C . ASP A 1 83 ? -51.401 121.145 18.795 1.00 22.08 83 ASP A C 1
ATOM 632 O O . ASP A 1 83 ? -50.802 120.416 18.008 1.00 21.88 83 ASP A O 1
ATOM 637 N N . LEU A 1 84 ? -52.384 121.959 18.423 1.00 20.74 84 LEU A N 1
ATOM 638 C CA . LEU A 1 84 ? -52.894 121.959 17.058 1.00 19.82 84 LEU A CA 1
ATOM 639 C C . LEU A 1 84 ? -52.935 123.348 16.456 1.00 21.27 84 LEU A C 1
ATOM 640 O O . LEU A 1 84 ? -53.073 124.340 17.172 1.00 19.67 84 LEU A O 1
ATOM 645 N N . LYS A 1 85 ? -52.834 123.404 15.134 1.00 21.59 85 LYS A N 1
ATOM 646 C CA . LYS A 1 85 ? -53.226 124.580 14.379 1.00 21.21 85 LYS A CA 1
ATOM 647 C C . LYS A 1 85 ? -54.300 124.086 13.429 1.00 20.26 85 LYS A C 1
ATOM 648 O O . LYS A 1 85 ? -54.103 123.085 12.736 1.00 21.34 85 LYS A O 1
ATOM 654 N N . ILE A 1 86 ? -55.445 124.756 13.424 1.00 18.49 86 ILE A N 1
ATOM 655 C CA . ILE A 1 86 ? -56.551 124.326 12.582 1.00 18.05 86 ILE A CA 1
ATOM 656 C C . ILE A 1 86 ? -57.124 125.468 11.762 1.00 19.54 86 ILE A C 1
ATOM 657 O O . ILE A 1 86 ? -56.974 126.641 12.106 1.00 20.22 86 ILE A O 1
ATOM 662 N N . LYS A 1 87 ? -57.771 125.099 10.662 1.00 18.53 87 LYS A N 1
ATOM 663 C CA . LYS A 1 87 ? -58.569 126.015 9.877 1.00 17.51 87 LYS A CA 1
ATOM 664 C C . LYS A 1 87 ? -60.032 125.655 10.087 1.00 18.29 87 LYS A C 1
ATOM 665 O O . LYS A 1 87 ? -60.410 124.487 9.972 1.00 18.65 87 LYS A O 1
ATOM 671 N N . VAL A 1 88 ? -60.844 126.652 10.416 1.00 16.15 88 VAL A N 1
ATOM 672 C CA . VAL A 1 88 ? -62.279 126.451 10.582 1.00 16.75 88 VAL A CA 1
ATOM 673 C C . VAL A 1 88 ? -62.962 126.774 9.256 1.00 17.65 88 VAL A C 1
ATOM 674 O O . VAL A 1 88 ? -62.900 127.909 8.789 1.00 20.59 88 VAL A O 1
ATOM 678 N N . ILE A 1 89 ? -63.613 125.783 8.654 1.00 16.15 89 ILE A N 1
ATOM 679 C CA . ILE A 1 89 ? -64.057 125.918 7.272 1.00 15.62 89 ILE A CA 1
ATOM 680 C C . ILE A 1 89 ? -65.255 126.854 7.126 1.00 15.05 89 ILE A C 1
ATOM 681 O O . ILE A 1 89 ? -65.266 127.736 6.267 1.00 18.25 89 ILE A O 1
ATOM 686 N N . ASN A 1 90 ? -66.256 126.674 7.976 1.00 15.84 90 ASN A N 1
ATOM 687 C CA . ASN A 1 90 ? -67.492 127.429 7.838 1.00 17.70 90 ASN A CA 1
ATOM 688 C C . ASN A 1 90 ? -67.585 128.654 8.735 1.00 20.80 90 ASN A C 1
ATOM 689 O O . ASN A 1 90 ? -66.962 128.717 9.798 1.00 18.98 90 ASN A O 1
ATOM 694 N N . ARG A 1 91 ? -68.366 129.629 8.283 1.00 27.50 91 ARG A N 1
ATOM 695 C CA . ARG A 1 91 ? -68.690 130.800 9.089 1.00 34.01 91 ARG A CA 1
ATOM 696 C C . ARG A 1 91 ? -69.666 130.426 10.194 1.00 32.92 91 ARG A C 1
ATOM 697 O O . ARG A 1 91 ? -70.648 129.722 9.960 1.00 31.28 91 ARG A O 1
ATOM 705 N N . ALA A 1 92 ? -69.404 130.912 11.397 1.00 35.02 92 ALA A N 1
ATOM 706 C CA . ALA A 1 92 ? -70.251 130.593 12.533 1.00 37.46 92 ALA A CA 1
ATOM 707 C C . ALA A 1 92 ? -71.536 131.413 12.488 1.00 39.92 92 ALA A C 1
ATOM 708 O O . ALA A 1 92 ? -71.500 132.626 12.293 1.00 40.91 92 ALA A O 1
ATOM 710 N N . GLU A 1 93 ? -72.670 130.742 12.656 1.00 41.62 93 GLU A N 1
ATOM 711 C CA . GLU A 1 93 ? -73.963 131.404 12.539 1.00 46.64 93 GLU A CA 1
ATOM 712 C C . GLU A 1 93 ? -74.720 131.374 13.853 1.00 44.26 93 GLU A C 1
ATOM 713 O O . GLU A 1 93 ? -75.784 130.764 13.952 1.00 47.83 93 GLU A O 1
ATOM 719 N N . GLY A 1 94 ? -74.171 132.029 14.866 1.00 37.17 94 GLY A N 1
ATOM 720 C CA . GLY A 1 94 ? -74.845 132.105 16.145 1.00 33.98 94 GLY A CA 1
ATOM 721 C C . GLY A 1 94 ? -74.012 131.594 17.304 1.00 28.92 94 GLY A C 1
ATOM 722 O O . GLY A 1 94 ? -73.098 130.783 17.136 1.00 24.78 94 GLY A O 1
ATOM 723 N N . ARG A 1 95 ? -74.338 132.090 18.490 1.00 28.13 95 ARG A N 1
ATOM 724 C CA . ARG A 1 95 ? -73.668 131.695 19.716 1.00 24.91 95 ARG A CA 1
ATOM 725 C C . ARG A 1 95 ? -74.716 131.459 20.793 1.00 18.00 95 ARG A C 1
ATOM 726 O O . ARG A 1 95 ? -75.648 132.235 20.918 1.00 18.98 95 ARG A O 1
ATOM 734 N N . ALA A 1 96 ? -74.571 130.388 21.564 1.00 13.09 96 ALA A N 1
ATOM 735 C CA . ALA A 1 96 ? -75.531 130.071 22.618 1.00 11.86 96 ALA A CA 1
ATOM 736 C C . ALA A 1 96 ? -75.340 130.981 23.821 1.00 12.04 96 ALA A C 1
ATOM 737 O O . ALA A 1 96 ? -74.236 131.445 24.082 1.00 14.16 96 ALA A O 1
ATOM 739 N N . SER A 1 97 ? -76.413 131.225 24.567 1.00 11.10 97 SER A N 1
ATOM 740 C CA . SER A 1 97 ? -76.313 132.047 25.764 1.00 12.30 97 SER A CA 1
ATOM 741 C C . SER A 1 97 ? -75.621 131.300 26.921 1.00 10.48 97 SER A C 1
ATOM 742 O O . SER A 1 97 ? -74.762 131.863 27.608 1.00 10.72 97 SER A O 1
ATOM 745 N N . HIS A 1 98 ? -75.999 130.043 27.134 1.00 11.83 98 HIS A N 1
ATOM 746 C CA . HIS A 1 98 ? -75.384 129.202 28.167 1.00 10.76 98 HIS A CA 1
ATOM 747 C C . HIS A 1 98 ? -74.386 128.251 27.526 1.00 12.32 98 HIS A C 1
ATOM 748 O O . HIS A 1 98 ? -74.738 127.551 26.575 1.00 13.53 98 HIS A O 1
ATOM 755 N N . PRO A 1 99 ? -73.152 128.193 28.058 1.00 11.73 99 PRO A N 1
ATOM 756 C CA . PRO A 1 99 ? -72.141 127.260 27.537 1.00 12.28 99 PRO A CA 1
ATOM 757 C C . PRO A 1 99 ? -72.346 125.822 28.022 1.00 10.58 99 PRO A C 1
ATOM 758 O O . PRO A 1 99 ? -72.949 125.587 29.076 1.00 12.59 99 PRO A O 1
ATOM 762 N N . PRO A 1 100 ? -71.822 124.852 27.271 1.00 9.33 100 PRO A N 1
ATOM 763 C CA . PRO A 1 100 ? -72.008 123.460 27.690 1.00 8.51 100 PRO A CA 1
ATOM 764 C C . PRO A 1 100 ? -71.148 123.120 28.887 1.00 9.59 100 PRO A C 1
ATOM 765 O O . PRO A 1 100 ? -69.990 123.564 28.966 1.00 12.10 100 PRO A O 1
ATOM 769 N N . LYS A 1 101 ? -71.721 122.348 29.810 1.00 11.15 101 LYS A N 1
ATOM 770 C CA . LYS A 1 101 ? -71.022 121.885 31.010 1.00 11.63 101 LYS A CA 1
ATOM 771 C C . LYS A 1 101 ? -71.360 120.423 31.262 1.00 12.85 101 LYS A C 1
ATOM 772 O O . LYS A 1 101 ? -72.477 119.969 30.957 1.00 11.75 101 LYS A O 1
ATOM 778 N N . ARG A 1 102 ? -70.399 119.691 31.824 1.00 12.16 102 ARG A N 1
ATOM 779 C CA . ARG A 1 102 ? -70.628 118.312 32.237 1.00 12.23 102 ARG A CA 1
ATOM 780 C C . ARG A 1 102 ? -71.221 118.271 33.638 1.00 12.36 102 ARG A C 1
ATOM 781 O O . ARG A 1 102 ? -70.735 118.957 34.543 1.00 15.71 102 ARG A O 1
ATOM 789 N N . PHE A 1 103 ? -72.257 117.459 33.818 1.00 13.10 103 PHE A N 1
ATOM 790 C CA . PHE A 1 103 ? -72.849 117.274 35.145 1.00 12.89 103 PHE A CA 1
ATOM 791 C C . PHE A 1 103 ? -73.610 115.958 35.245 1.00 13.43 103 PHE A C 1
ATOM 792 O O . PHE A 1 103 ? -74.046 115.409 34.245 1.00 14.43 103 PHE A O 1
ATOM 800 N N A SER A 1 104 ? -73.760 115.460 36.469 0.57 14.42 104 SER A N 1
ATOM 801 N N B SER A 1 104 ? -73.771 115.475 36.474 0.43 14.57 104 SER A N 1
ATOM 802 C CA A SER A 1 104 ? -74.488 114.225 36.715 0.57 15.34 104 SER A CA 1
ATOM 803 C CA B SER A 1 104 ? -74.477 114.230 36.739 0.43 15.62 104 SER A CA 1
ATOM 804 C C A SER A 1 104 ? -75.966 114.497 36.935 0.57 14.00 104 SER A C 1
ATOM 805 C C B SER A 1 104 ? -75.959 114.477 36.997 0.43 14.66 104 SER A C 1
ATOM 806 O O A SER A 1 104 ? -76.353 115.601 37.318 0.57 14.08 104 SER A O 1
ATOM 807 O O B SER A 1 104 ? -76.346 115.551 37.460 0.43 15.19 104 SER A O 1
ATOM 812 N N . THR A 1 105 ? -76.787 113.480 36.695 1.00 13.69 105 THR A N 1
ATOM 813 C CA . THR A 1 105 ? -78.214 113.556 36.987 1.00 13.51 105 THR A CA 1
ATOM 814 C C . THR A 1 105 ? -78.691 112.249 37.596 1.00 15.00 105 THR A C 1
ATOM 815 O O . THR A 1 105 ? -78.092 111.184 37.383 1.00 16.60 105 THR A O 1
ATOM 819 N N . ARG A 1 106 ? -79.780 112.338 38.348 1.00 13.62 106 ARG A N 1
ATOM 820 C CA . ARG A 1 106 ? -80.510 111.170 38.818 1.00 15.42 106 ARG A CA 1
ATOM 821 C C . ARG A 1 106 ? -81.775 111.033 37.987 1.00 15.75 106 ARG A C 1
ATOM 822 O O . ARG A 1 106 ? -82.426 112.031 37.678 1.00 15.69 106 ARG A O 1
ATOM 830 N N . VAL A 1 107 ? -82.118 109.807 37.606 1.00 15.35 107 VAL A N 1
ATOM 831 C CA . VAL A 1 107 ? -83.374 109.570 36.903 1.00 14.46 107 VAL A CA 1
ATOM 832 C C . VAL A 1 107 ? -84.484 109.461 37.939 1.00 16.05 107 VAL A C 1
ATOM 833 O O . VAL A 1 107 ? -84.473 108.544 38.763 1.00 18.01 107 VAL A O 1
ATOM 837 N N . VAL A 1 108 ? -85.428 110.400 37.929 1.00 15.85 108 VAL A N 1
ATOM 838 C CA . VAL A 1 108 ? -86.467 110.384 38.949 1.00 17.02 108 VAL A CA 1
ATOM 839 C C . VAL A 1 108 ? -87.755 109.749 38.434 1.00 18.55 108 VAL A C 1
ATOM 840 O O . VAL A 1 108 ? -88.565 109.265 39.221 1.00 22.24 108 VAL A O 1
ATOM 844 N N . SER A 1 109 ? -87.943 109.724 37.119 1.00 18.16 109 SER A N 1
ATOM 845 C CA . SER A 1 109 ? -89.079 108.992 36.572 1.00 18.29 109 SER A CA 1
ATOM 846 C C . SER A 1 109 ? -88.918 108.623 35.110 1.00 16.03 109 SER A C 1
ATOM 847 O O . SER A 1 109 ? -88.229 109.290 34.343 1.00 15.25 109 SER A O 1
ATOM 850 N N . LYS A 1 110 ? -89.567 107.524 34.751 1.00 17.13 110 LYS A N 1
ATOM 851 C CA . LYS A 1 110 ? -89.678 107.072 33.378 1.00 16.18 110 LYS A CA 1
ATOM 852 C C . LYS A 1 110 ? -91.140 106.759 33.146 1.00 16.14 110 LYS A C 1
ATOM 853 O O . LYS A 1 110 ? -91.758 106.059 33.957 1.00 18.43 110 LYS A O 1
ATOM 859 N N . ARG A 1 111 ? -91.689 107.259 32.044 1.00 16.22 111 ARG A N 1
ATOM 860 C CA . ARG A 1 111 ? -93.107 107.108 31.744 1.00 17.48 111 ARG A CA 1
ATOM 861 C C . ARG A 1 111 ? -93.305 106.893 30.247 1.00 16.73 111 ARG A C 1
ATOM 862 O O . ARG A 1 111 ? -92.886 107.719 29.434 1.00 18.90 111 ARG A O 1
ATOM 870 N N . PHE A 1 112 ? -93.926 105.782 29.870 1.00 16.08 112 PHE A N 1
ATOM 871 C CA . PHE A 1 112 ? -94.177 105.526 28.455 1.00 14.54 112 PHE A CA 1
ATOM 872 C C . PHE A 1 112 ? -95.386 106.315 27.963 1.00 15.67 112 PHE A C 1
ATOM 873 O O . PHE A 1 112 ? -96.462 106.274 28.565 1.00 20.28 112 PHE A O 1
ATOM 881 N N . LEU A 1 113 ? -95.178 107.053 26.877 1.00 16.67 113 LEU A N 1
ATOM 882 C CA . LEU A 1 113 ? -96.220 107.853 26.240 1.00 16.35 113 LEU A CA 1
ATOM 883 C C . LEU A 1 113 ? -96.929 107.016 25.187 1.00 19.61 113 LEU A C 1
ATOM 884 O O . LEU A 1 113 ? -98.094 107.239 24.875 1.00 23.05 113 LEU A O 1
ATOM 889 N N . SER A 1 114 ? -96.182 106.066 24.636 1.00 20.29 114 SER A N 1
ATOM 890 C CA . SER A 1 114 ? -96.669 105.108 23.657 1.00 19.26 114 SER A CA 1
ATOM 891 C C . SER A 1 114 ? -95.701 103.944 23.688 1.00 18.62 114 SER A C 1
ATOM 892 O O . SER A 1 114 ? -94.777 103.940 24.495 1.00 18.30 114 SER A O 1
ATOM 895 N N . ASP A 1 115 ? -95.903 102.960 22.821 1.00 19.19 115 ASP A N 1
ATOM 896 C CA . ASP A 1 115 ? -95.014 101.807 22.791 1.00 18.83 115 ASP A CA 1
ATOM 897 C C . ASP A 1 115 ? -93.567 102.214 22.548 1.00 19.75 115 ASP A C 1
ATOM 898 O O . ASP A 1 115 ? -92.639 101.652 23.135 1.00 23.93 115 ASP A O 1
ATOM 903 N N . GLU A 1 116 ? -93.377 103.204 21.686 1.00 17.27 116 GLU A N 1
ATOM 904 C CA . GLU A 1 116 ? -92.023 103.581 21.271 1.00 19.25 116 GLU A CA 1
ATOM 905 C C . GLU A 1 116 ? -91.535 104.908 21.824 1.00 16.89 116 GLU A C 1
ATOM 906 O O . GLU A 1 116 ? -90.380 105.246 21.640 1.00 19.57 116 GLU A O 1
ATOM 912 N N . MET A 1 117 ? -92.408 105.669 22.467 1.00 14.36 117 MET A N 1
ATOM 913 C CA . MET A 1 117 ? -92.017 106.989 22.951 1.00 13.16 117 MET A CA 1
ATOM 914 C C . MET A 1 117 ?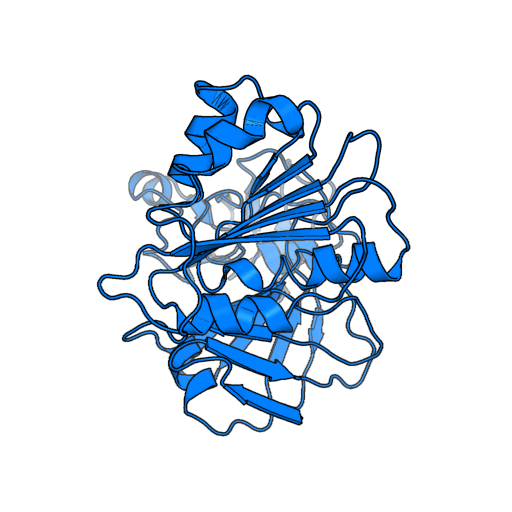 -92.186 107.066 24.460 1.00 14.26 117 MET A C 1
ATOM 915 O O . MET A 1 117 ? -93.216 106.660 24.990 1.00 15.89 117 MET A O 1
ATOM 920 N N . PHE A 1 118 ? -91.181 107.594 25.150 1.00 12.77 118 PHE A N 1
ATOM 921 C CA . PHE A 1 118 ? -91.228 107.661 26.605 1.00 12.77 118 PHE A CA 1
ATOM 922 C C . PHE A 1 118 ? -90.594 108.949 27.112 1.00 13.35 118 PHE A C 1
ATOM 923 O O . PHE A 1 118 ? -89.795 109.592 26.422 1.00 13.07 118 PHE A O 1
ATOM 931 N N . GLU A 1 119 ? -90.980 109.319 28.322 1.00 12.68 119 GLU A N 1
ATOM 932 C CA . GLU A 1 119 ? -90.522 110.538 28.955 1.00 12.81 119 GLU A CA 1
ATOM 933 C C . GLU A 1 119 ? -89.615 110.184 30.111 1.00 13.78 119 GLU A C 1
ATOM 934 O O . GLU A 1 119 ? -89.977 109.345 30.939 1.00 13.70 119 GLU A O 1
ATOM 940 N N . LEU A 1 120 ? -88.432 110.795 30.151 1.00 11.76 120 LEU A N 1
ATOM 941 C CA . LEU A 1 120 ? -87.542 110.690 31.308 1.00 12.74 120 LEU A CA 1
ATOM 942 C C . LEU A 1 120 ? -87.515 112.021 32.030 1.00 15.39 120 LEU A C 1
ATOM 943 O O . LEU A 1 120 ? -87.389 113.067 31.392 1.00 16.98 120 LEU A O 1
ATOM 948 N N . ARG A 1 121 ? -87.613 111.994 33.355 1.00 13.92 121 ARG A N 1
ATOM 949 C CA . ARG A 1 121 ? -87.381 113.199 34.128 1.00 13.70 121 ARG A CA 1
ATOM 950 C C . ARG A 1 121 ? -86.104 113.008 34.934 1.00 12.00 121 ARG A C 1
ATOM 951 O O . ARG A 1 121 ? -85.943 111.998 35.625 1.00 12.80 121 ARG A O 1
ATOM 959 N N . LEU A 1 122 ? -85.203 113.982 34.802 1.00 13.77 122 LEU A N 1
ATOM 960 C CA A LEU A 1 122 ? -83.886 113.938 35.426 0.16 13.78 122 LEU A CA 1
ATOM 961 C CA B LEU A 1 122 ? -83.886 113.941 35.427 0.84 13.48 122 LEU A CA 1
ATOM 962 C C . LEU A 1 122 ? -83.720 115.070 36.437 1.00 14.05 122 LEU A C 1
ATOM 963 O O . LEU A 1 122 ? -84.315 116.144 36.288 1.00 17.26 122 LEU A O 1
ATOM 972 N N . GLU A 1 123 ? -82.911 114.831 37.459 1.00 13.20 123 GLU A N 1
ATOM 973 C CA . GLU A 1 123 ? -82.612 115.861 38.446 1.00 15.97 123 GLU A CA 1
ATOM 974 C C . GLU A 1 123 ? -81.113 116.028 38.607 1.00 13.91 123 GLU A C 1
ATOM 975 O O . GLU A 1 123 ? -80.405 115.061 38.869 1.00 16.00 123 GLU A O 1
ATOM 981 N N . ALA A 1 124 ? -80.641 117.263 38.443 1.00 14.67 124 ALA A N 1
ATOM 982 C CA . ALA A 1 124 ? -79.241 117.613 38.659 1.00 15.62 124 ALA A CA 1
ATOM 983 C C . ALA A 1 124 ? -79.059 118.151 40.067 1.00 18.05 124 ALA A C 1
ATOM 984 O O . ALA A 1 124 ? -80.036 118.355 40.794 1.00 18.73 124 ALA A O 1
ATOM 986 N N . GLU A 1 125 ? -77.810 118.397 40.452 1.00 19.84 125 GLU A N 1
ATOM 987 C CA . GLU A 1 125 ? -77.532 118.925 41.784 1.00 22.54 125 GLU A CA 1
ATOM 988 C C . GLU A 1 125 ? -77.440 120.447 41.785 1.00 22.49 125 GLU A C 1
ATOM 989 O O . GLU A 1 125 ? -77.197 121.072 42.821 1.00 24.55 125 GLU A O 1
ATOM 995 N N . GLN A 1 126 ? -77.646 121.041 40.620 1.00 22.67 126 GLN A N 1
ATOM 996 C CA . GLN A 1 126 ? -77.692 122.490 40.485 1.00 22.61 126 GLN A CA 1
ATOM 997 C C . GLN A 1 126 ? -78.634 122.792 39.332 1.00 21.43 126 GLN A C 1
ATOM 998 O O . GLN A 1 126 ? -79.084 121.869 38.654 1.00 21.33 126 GLN A O 1
ATOM 1004 N N . LYS A 1 127 ? -78.945 124.064 39.103 1.00 24.91 127 LYS A N 1
ATOM 1005 C CA . LYS A 1 127 ? -79.965 124.389 38.111 1.00 23.26 127 LYS A CA 1
ATOM 1006 C C . LYS A 1 127 ? -79.568 123.910 36.710 1.00 20.74 127 LYS A C 1
ATOM 1007 O O . LYS A 1 127 ? -78.395 123.955 36.326 1.00 21.67 127 LYS A O 1
ATOM 1013 N N . VAL A 1 128 ? -80.557 123.418 35.970 1.00 17.07 128 VAL A N 1
ATOM 1014 C CA . VAL A 1 128 ? -80.356 123.002 34.590 1.00 12.73 128 VAL A CA 1
ATOM 1015 C C . VAL A 1 128 ? -80.776 124.161 33.694 1.00 12.61 128 VAL A C 1
ATOM 1016 O O . VAL A 1 128 ? -81.947 124.560 33.669 1.00 15.58 128 VAL A O 1
ATOM 1020 N N . VAL A 1 129 ? -79.799 124.733 33.000 1.00 12.65 129 VAL A N 1
ATOM 1021 C CA . VAL A 1 129 ? -80.028 125.903 32.166 1.00 10.87 129 VAL A CA 1
ATOM 1022 C C . VAL A 1 129 ? -79.830 125.575 30.692 1.00 10.29 129 VAL A C 1
ATOM 1023 O O . VAL A 1 129 ? -79.033 124.711 30.336 1.00 10.93 129 VAL A O 1
ATOM 1027 N N . PHE A 1 130 ? -80.591 126.261 29.848 1.00 9.67 130 PHE A N 1
ATOM 1028 C CA . PHE A 1 130 ? -80.548 126.076 28.403 1.00 10.56 130 PHE A CA 1
ATOM 1029 C C . PHE A 1 130 ? -81.480 127.102 27.777 1.00 9.00 130 PHE A C 1
ATOM 1030 O O . PHE A 1 130 ? -82.239 127.782 28.484 1.00 11.37 130 PHE A O 1
ATOM 1038 N N . SER A 1 131 ? -81.405 127.235 26.458 1.00 8.88 131 SER A N 1
ATOM 1039 C CA . SER A 1 131 ? -82.425 127.944 25.711 1.00 9.26 131 SER A CA 1
ATOM 1040 C C . SER A 1 131 ? -83.338 126.885 25.101 1.00 10.43 131 SER A C 1
ATOM 1041 O O . SER A 1 131 ? -82.843 125.940 24.488 1.00 11.41 131 SER A O 1
ATOM 1044 N N . PRO A 1 132 ? -84.659 127.022 25.288 1.00 11.22 132 PRO A N 1
ATOM 1045 C CA . PRO A 1 132 ? -85.604 126.071 24.691 1.00 12.59 132 PRO A CA 1
ATOM 1046 C C . PRO A 1 132 ? -85.260 125.842 23.222 1.00 11.77 132 PRO A C 1
ATOM 1047 O O . PRO A 1 132 ? -85.073 126.824 22.486 1.00 11.93 132 PRO A O 1
ATOM 1051 N N . GLY A 1 133 ? -85.119 124.570 22.837 1.00 9.77 133 GLY A N 1
ATOM 1052 C CA . GLY A 1 133 ? -84.653 124.178 21.516 1.00 11.34 133 GLY A CA 1
ATOM 1053 C C . GLY A 1 133 ? -83.300 123.485 21.586 1.00 9.60 133 GLY A C 1
ATOM 1054 O O . GLY A 1 133 ? -82.910 122.758 20.669 1.00 11.02 133 GLY A O 1
ATOM 1055 N N . GLN A 1 134 ? -82.579 123.708 22.683 1.00 9.27 134 GLN A N 1
ATOM 1056 C CA . GLN A 1 134 ? -81.282 123.065 22.879 1.00 8.58 134 GLN A CA 1
ATOM 1057 C C . GLN A 1 134 ? -81.373 121.621 23.374 1.00 9.48 134 GLN A C 1
ATOM 1058 O O . GLN A 1 134 ? -82.437 121.134 23.767 1.00 10.29 134 GLN A O 1
ATOM 1064 N N . TYR A 1 135 ? -80.233 120.944 23.347 1.00 8.73 135 TYR A N 1
ATOM 1065 C CA . TYR A 1 135 ? -80.166 119.542 23.712 1.00 8.63 135 TYR A CA 1
ATOM 1066 C C . TYR A 1 135 ? -78.982 119.273 24.632 1.00 9.12 135 TYR A C 1
ATOM 1067 O O . TYR A 1 135 ? -78.098 120.130 24.817 1.00 9.48 135 TYR A O 1
ATOM 1076 N N . PHE A 1 136 ? -78.981 118.085 25.224 1.00 8.28 136 PHE A N 1
ATOM 1077 C CA . PHE A 1 136 ? -77.904 117.644 26.109 1.00 8.82 136 PHE A CA 1
ATOM 1078 C C . PHE A 1 136 ? -77.379 116.320 25.602 1.00 8.22 136 PHE A C 1
ATOM 1079 O O . PHE A 1 136 ? -78.157 115.489 25.126 1.00 9.75 136 PHE A O 1
ATOM 1087 N N . MET A 1 137 ? -76.070 116.113 25.711 1.00 8.69 137 MET A N 1
ATOM 1088 C CA . MET A 1 137 ? -75.482 114.829 25.387 1.00 8.99 137 MET A CA 1
ATOM 1089 C C . MET A 1 137 ? -75.608 113.909 26.594 1.00 10.37 137 MET A C 1
ATOM 1090 O O . MET A 1 137 ? -75.126 114.227 27.685 1.00 11.81 137 MET A O 1
ATOM 1095 N N . VAL A 1 138 ? -76.269 112.777 26.381 1.00 9.98 138 VAL A N 1
ATOM 1096 C CA . VAL A 1 138 ? -76.537 111.790 27.423 1.00 9.35 138 VAL A CA 1
ATOM 1097 C C . VAL A 1 138 ? -75.683 110.564 27.157 1.00 9.40 138 VAL A C 1
ATOM 1098 O O . VAL A 1 138 ? -75.791 109.971 26.087 1.00 10.71 138 VAL A O 1
ATOM 1102 N N . ASP A 1 139 ? -74.823 110.196 28.103 1.00 10.72 139 ASP A N 1
ATOM 1103 C CA . ASP A 1 139 ? -73.988 109.014 27.920 1.00 12.24 139 ASP A CA 1
ATOM 1104 C C . ASP A 1 139 ? -74.579 107.790 28.596 1.00 12.68 139 ASP A C 1
ATOM 1105 O O . ASP A 1 139 ? -75.030 107.849 29.737 1.00 14.61 139 ASP A O 1
ATOM 1110 N N . VAL A 1 140 ? -74.581 106.679 27.872 1.00 12.41 140 VAL A N 1
ATOM 1111 C CA . VAL A 1 140 ? -74.843 105.389 28.483 1.00 13.24 140 VAL A CA 1
ATOM 1112 C C . VAL A 1 140 ? -73.586 104.547 28.299 1.00 14.58 140 VAL A C 1
ATOM 1113 O O . VAL A 1 140 ? -73.236 104.194 27.171 1.00 15.99 140 VAL A O 1
ATOM 1117 N N . PRO A 1 141 ? -72.879 104.265 29.404 1.00 15.38 141 PRO A N 1
ATOM 1118 C CA . PRO A 1 141 ? -71.615 103.521 29.353 1.00 15.99 141 PRO A CA 1
ATOM 1119 C C . PRO A 1 141 ? -71.703 102.219 28.565 1.00 16.68 141 PRO A C 1
ATOM 1120 O O . PRO A 1 141 ? -72.705 101.500 28.645 1.00 17.06 141 PRO A O 1
ATOM 1124 N N . GLU A 1 142 ? -70.657 101.962 27.783 1.00 18.14 142 GLU A N 1
ATOM 1125 C CA . GLU A 1 142 ? -70.517 100.776 26.934 1.00 20.22 142 GLU A CA 1
ATOM 1126 C C . GLU A 1 142 ? -71.473 100.766 25.749 1.00 21.45 142 GLU A C 1
ATOM 1127 O O . GLU A 1 142 ? -71.419 99.850 24.932 1.00 25.61 142 GLU A O 1
ATOM 1133 N N . LEU A 1 143 ? -72.342 101.765 25.636 1.00 17.87 143 LEU A N 1
ATOM 1134 C CA . LEU A 1 143 ? -73.240 101.809 24.486 1.00 16.70 143 LEU A CA 1
ATOM 1135 C C . LEU A 1 143 ? -73.018 103.037 23.602 1.00 17.00 143 LEU A C 1
ATOM 1136 O O . LEU A 1 143 ? -72.814 102.906 22.392 1.00 20.11 143 LEU A O 1
ATOM 1141 N N . GLY A 1 144 ? -73.052 104.226 24.191 1.00 12.78 144 GLY A N 1
ATOM 1142 C CA . GLY A 1 144 ? -72.777 105.426 23.421 1.00 12.14 144 GLY A CA 1
ATOM 1143 C C . GLY A 1 144 ? -73.307 106.689 24.059 1.00 12.36 144 GLY A C 1
ATOM 1144 O O . GLY A 1 144 ? -73.933 106.643 25.116 1.00 11.90 144 GLY A O 1
ATOM 1145 N N . THR A 1 145 ? -73.049 107.815 23.400 1.00 12.75 145 THR A N 1
ATOM 1146 C CA . THR A 1 145 ? -73.543 109.123 23.830 1.00 12.63 145 THR A CA 1
ATOM 1147 C C . THR A 1 145 ? -74.386 109.700 22.717 1.00 11.36 145 THR A C 1
ATOM 1148 O O . THR A 1 145 ? -73.976 109.656 21.561 1.00 12.51 145 THR A O 1
ATOM 1152 N N . ARG A 1 146 ? -75.552 110.245 23.063 1.00 9.96 146 ARG A N 1
ATOM 1153 C CA . ARG A 1 146 ? -76.478 110.803 22.075 1.00 9.44 146 ARG A CA 1
ATOM 1154 C C . ARG A 1 146 ? -77.089 112.095 22.574 1.00 8.79 146 ARG A C 1
ATOM 1155 O O . ARG A 1 146 ? -77.256 112.299 23.789 1.00 10.67 146 ARG A O 1
ATOM 1163 N N .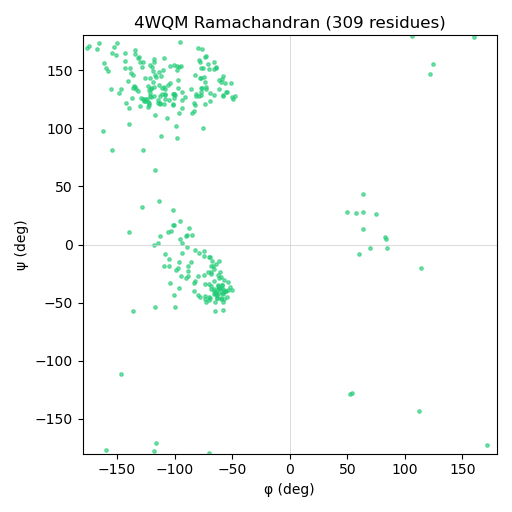 ALA A 1 147 ? -77.453 112.951 21.625 1.00 7.34 147 ALA A N 1
ATOM 1164 C CA . ALA A 1 147 ? -78.166 114.191 21.923 1.00 7.87 147 ALA A CA 1
ATOM 1165 C C . ALA A 1 147 ? -79.645 113.920 22.211 1.00 8.69 147 ALA A C 1
ATOM 1166 O O . ALA A 1 147 ? -80.300 113.190 21.465 1.00 10.46 147 ALA A O 1
ATOM 1168 N N . TYR A 1 148 ? -80.169 114.545 23.268 1.00 8.71 148 TYR A N 1
ATOM 1169 C CA . TYR A 1 148 ? -81.609 114.550 23.534 1.00 9.64 148 TYR A CA 1
ATOM 1170 C C . TYR A 1 148 ? -82.034 115.952 23.930 1.00 9.57 148 TYR A C 1
ATOM 1171 O O . TYR A 1 148 ? -81.373 116.600 24.723 1.00 10.48 148 TYR A O 1
ATOM 1180 N N . SER A 1 149 ? -83.137 116.418 23.353 1.00 8.60 149 SER A N 1
ATOM 1181 C CA . SER A 1 149 ? -83.577 117.800 23.534 1.00 9.21 149 SER A CA 1
ATOM 1182 C C . SER A 1 149 ? -84.253 118.025 24.875 1.00 10.52 149 SER A C 1
ATOM 1183 O O . SER A 1 149 ? -84.987 117.157 25.352 1.00 12.25 149 SER A O 1
ATOM 1186 N N . ALA A 1 150 ? -84.033 119.189 25.486 1.00 9.42 150 ALA A N 1
ATOM 1187 C CA . ALA A 1 150 ? -84.843 119.533 26.650 1.00 9.41 150 ALA A CA 1
ATOM 1188 C C . ALA A 1 150 ? -86.307 119.599 26.198 1.00 11.92 150 ALA A C 1
ATOM 1189 O O . ALA A 1 150 ? -86.611 120.169 25.139 1.00 12.63 150 ALA A O 1
ATOM 1191 N N . ALA A 1 151 ? -87.203 118.988 26.975 1.00 11.90 151 ALA A N 1
ATOM 1192 C CA . ALA A 1 151 ? -88.624 118.955 26.632 1.00 12.62 151 ALA A CA 1
ATOM 1193 C C . ALA A 1 151 ? -89.445 119.769 27.624 1.00 14.57 151 ALA A C 1
ATOM 1194 O O . ALA A 1 151 ? -90.678 119.750 27.590 1.00 16.42 151 ALA A O 1
ATOM 1196 N N . ASN A 1 152 ? -88.745 120.475 28.507 1.00 15.71 152 ASN A N 1
ATOM 1197 C CA . ASN A 1 152 ? -89.365 121.328 29.519 1.00 14.57 152 ASN A CA 1
ATOM 1198 C C . ASN A 1 152 ? -88.947 122.787 29.372 1.00 14.88 152 ASN A C 1
ATOM 1199 O O . ASN A 1 152 ? -87.858 123.073 28.862 1.00 15.69 152 ASN A O 1
ATOM 1204 N N . PRO A 1 153 ? -89.803 123.721 29.815 1.00 15.76 153 PRO A N 1
ATOM 1205 C CA . PRO A 1 153 ? -89.269 125.076 30.014 1.00 15.56 153 PRO A CA 1
ATOM 1206 C C . PRO A 1 153 ? -88.205 125.041 31.109 1.00 13.79 153 PRO A C 1
ATOM 1207 O O . PRO A 1 153 ? -88.285 124.171 31.977 1.00 16.73 153 PRO A O 1
ATOM 1211 N N . VAL A 1 154 ? -87.237 125.956 31.086 1.00 13.86 154 VAL A N 1
ATOM 1212 C CA . VAL A 1 154 ? -86.203 125.993 32.116 1.00 13.34 154 VAL A CA 1
ATOM 1213 C C . VAL A 1 154 ? -86.827 126.083 33.519 1.00 16.06 154 VAL A C 1
ATOM 1214 O O . VAL A 1 154 ? -87.696 126.903 33.759 1.00 18.02 154 VAL A O 1
ATOM 1218 N N . ASP A 1 155 ? -86.384 125.228 34.440 1.00 18.04 155 ASP A N 1
ATOM 1219 C CA . ASP A 1 155 ? -87.033 125.063 35.753 1.00 22.79 155 ASP A CA 1
ATOM 1220 C C . ASP A 1 155 ? -86.133 124.376 36.778 1.00 22.58 155 ASP A C 1
ATOM 1221 O O . ASP A 1 155 ? -86.032 123.144 36.793 1.00 23.32 155 ASP A O 1
ATOM 1226 N N . GLY A 1 156 ? -85.487 125.165 37.630 1.00 23.41 156 GLY A N 1
ATOM 1227 C CA . GLY A 1 156 ? -84.686 124.636 38.719 1.00 23.90 156 GLY A CA 1
ATOM 1228 C C . GLY A 1 156 ? -83.661 123.606 38.287 1.00 22.66 156 GLY A C 1
ATOM 1229 O O . GLY A 1 156 ? -82.909 123.826 37.336 1.00 25.79 156 GLY A O 1
ATOM 1230 N N . ASN A 1 157 ? -83.667 122.464 38.968 1.00 19.70 157 ASN A N 1
ATOM 1231 C CA . ASN A 1 157 ? -82.660 121.435 38.759 1.00 19.72 157 ASN A CA 1
ATOM 1232 C C . ASN A 1 157 ? -83.176 120.301 37.894 1.00 17.75 157 ASN A C 1
ATOM 1233 O O . ASN A 1 157 ? -82.581 119.223 37.844 1.00 17.18 157 ASN A O 1
ATOM 1238 N N . THR A 1 158 ? -84.276 120.553 37.197 1.00 20.94 158 THR A N 1
ATOM 1239 C CA . THR A 1 158 ? -84.974 119.498 36.469 1.00 23.14 158 THR A CA 1
ATOM 1240 C C . THR A 1 158 ? -84.681 119.489 34.970 1.00 18.49 158 THR A C 1
ATOM 1241 O O . THR A 1 158 ? -84.338 120.514 34.366 1.00 19.04 158 THR A O 1
ATOM 1245 N N . LEU A 1 159 ? -84.829 118.317 34.372 1.00 12.21 159 LEU A N 1
ATOM 1246 C CA . LEU A 1 159 ? -84.747 118.193 32.931 1.00 11.78 159 LEU A CA 1
ATOM 1247 C C . LEU A 1 159 ? -85.665 117.083 32.473 1.00 12.01 159 LEU A C 1
ATOM 1248 O O . LEU A 1 159 ? -85.655 115.983 33.037 1.00 14.42 159 LEU A O 1
ATOM 1253 N N . THR A 1 160 ? -86.485 117.382 31.473 1.00 11.14 160 THR A N 1
ATOM 1254 C CA . THR A 1 160 ? -87.351 116.367 30.882 1.00 13.05 160 THR A CA 1
ATOM 1255 C C . THR A 1 160 ? -86.841 116.017 29.495 1.00 12.83 160 THR A C 1
ATOM 1256 O O . THR A 1 160 ? -86.497 116.909 28.713 1.00 13.19 160 THR A O 1
ATOM 1260 N N . LEU A 1 161 ? -86.766 114.721 29.208 1.00 11.48 161 LEU A N 1
ATOM 1261 C CA . LEU A 1 161 ? -86.438 114.235 27.865 1.00 11.46 161 LEU A CA 1
ATOM 1262 C C . LEU A 1 161 ? -87.618 113.444 27.316 1.00 11.42 161 LEU A C 1
ATOM 1263 O O . LEU A 1 161 ? -88.343 112.783 28.068 1.00 12.25 161 LEU A O 1
ATOM 1268 N N . ILE A 1 162 ? -87.831 113.536 26.009 1.00 10.68 162 ILE A N 1
ATOM 1269 C CA . ILE A 1 162 ? -88.806 112.682 25.335 1.00 10.71 162 ILE A CA 1
ATOM 1270 C C . ILE A 1 162 ? -88.057 111.942 24.246 1.00 11.60 162 ILE A C 1
ATOM 1271 O O . ILE A 1 162 ? -87.498 112.551 23.332 1.00 11.74 162 ILE A O 1
ATOM 1276 N N . VAL A 1 163 ? -88.039 110.624 24.375 1.00 11.89 163 VAL A N 1
ATOM 1277 C CA . VAL A 1 163 ? -87.165 109.771 23.586 1.00 11.03 163 VAL A CA 1
ATOM 1278 C C . VAL A 1 163 ? -87.976 108.740 22.816 1.00 11.85 163 VAL A C 1
ATOM 1279 O O . VAL A 1 163 ? -88.909 108.130 23.359 1.00 12.25 163 VAL A O 1
ATOM 1283 N N . LYS A 1 164 ? -87.624 108.550 21.547 1.00 10.68 164 LYS A N 1
ATOM 1284 C CA . LYS A 1 164 ? -88.197 107.469 20.767 1.00 12.13 164 LYS A CA 1
ATOM 1285 C C . LYS A 1 164 ? -87.207 106.302 20.721 1.00 12.73 164 LYS A C 1
ATOM 1286 O O . LYS A 1 164 ? -86.020 106.478 20.432 1.00 13.30 164 LYS A O 1
ATOM 1292 N N . ALA A 1 165 ? -87.702 105.118 21.061 1.00 13.19 165 ALA A N 1
ATOM 1293 C CA . ALA A 1 165 ? -86.902 103.905 21.010 1.00 13.41 165 ALA A CA 1
ATOM 1294 C C . ALA A 1 165 ? -86.744 103.469 19.566 1.00 15.32 165 ALA A C 1
ATOM 1295 O O . ALA A 1 165 ? -87.661 102.891 18.981 1.00 20.36 165 ALA A O 1
ATOM 1297 N N . VAL A 1 166 ? -85.587 103.783 18.990 1.00 16.03 166 VAL A N 1
ATOM 1298 C CA . VAL A 1 166 ? -85.294 103.482 17.592 1.00 18.15 166 VAL A CA 1
ATOM 1299 C C . VAL A 1 166 ? -84.966 102.006 17.438 1.00 21.10 166 VAL A C 1
ATOM 1300 O O . VAL A 1 166 ? -84.126 101.492 18.165 1.00 20.71 166 VAL A O 1
ATOM 1304 N N . PRO A 1 167 ? -85.635 101.317 16.496 1.00 25.36 167 PRO A N 1
ATOM 1305 C CA . PRO A 1 167 ? -85.361 99.898 16.241 1.00 28.03 167 PRO A CA 1
ATOM 1306 C C . PRO A 1 167 ? -83.868 99.625 16.086 1.00 27.24 167 PRO A C 1
ATOM 1307 O O . PRO A 1 167 ? -83.211 100.291 15.281 1.00 26.98 167 PRO A O 1
ATOM 1311 N N . ASN A 1 168 ? -83.349 98.690 16.883 1.00 26.78 168 ASN A N 1
ATOM 1312 C CA . ASN A 1 168 ? -81.935 98.312 16.869 1.00 26.89 168 ASN A CA 1
ATOM 1313 C C . ASN A 1 168 ? -80.986 99.436 17.268 1.00 24.39 168 ASN A C 1
ATOM 1314 O O . ASN A 1 168 ? -79.772 99.326 17.077 1.00 25.40 168 ASN A O 1
ATOM 1319 N N . GLY A 1 169 ? -81.539 100.510 17.830 1.00 18.12 169 GLY A N 1
ATOM 1320 C CA . GLY A 1 169 ? -80.734 101.632 18.301 1.00 17.39 169 GLY A CA 1
ATOM 1321 C C . GLY A 1 169 ? -80.159 101.356 19.676 1.00 18.40 169 GLY A C 1
ATOM 1322 O O . GLY A 1 169 ? -80.887 100.977 20.580 1.00 23.11 169 GLY A O 1
ATOM 1323 N N . LYS A 1 170 ? -78.855 101.550 19.839 1.00 16.84 170 LYS A N 1
ATOM 1324 C CA . LYS A 1 170 ? -78.176 101.177 21.077 1.00 17.55 170 LYS A CA 1
ATOM 1325 C C . LYS A 1 170 ? -78.642 101.976 22.292 1.00 15.82 170 LYS A C 1
ATOM 1326 O O . LYS A 1 170 ? -79.089 101.405 23.301 1.00 18.36 170 LYS A O 1
ATOM 1332 N N . VAL A 1 171 ? -78.528 103.296 22.204 1.00 14.18 171 VAL A N 1
ATOM 1333 C CA . VAL A 1 171 ? -78.739 104.141 23.374 1.00 12.44 171 VAL A CA 1
ATOM 1334 C C . VAL A 1 171 ? -80.221 104.367 23.682 1.00 12.15 171 VAL A C 1
ATOM 1335 O O . VAL A 1 171 ? -80.627 104.267 24.845 1.00 12.82 171 VAL A O 1
ATOM 1339 N N . SER A 1 172 ? -81.036 104.635 22.661 1.00 12.12 172 SER A N 1
ATOM 1340 C CA . SER A 1 172 ? -82.449 104.917 22.919 1.00 11.43 172 SER A CA 1
ATOM 1341 C C . SER A 1 172 ? -83.166 103.685 23.478 1.00 13.14 172 SER A C 1
ATOM 1342 O O . SER A 1 172 ? -84.010 103.803 24.362 1.00 14.48 172 SER A O 1
ATOM 1345 N N . CYS A 1 173 ? -82.825 102.505 22.973 1.00 14.63 173 CYS A N 1
ATOM 1346 C CA . CYS A 1 173 ? -83.453 101.286 23.476 1.00 15.78 173 CYS A CA 1
ATOM 1347 C C . CYS A 1 173 ? -82.991 100.959 24.893 1.00 14.61 173 CYS A C 1
ATOM 1348 O O . CYS A 1 173 ? -83.764 100.441 25.700 1.00 16.71 173 CYS A O 1
ATOM 1351 N N . ALA A 1 174 ? -81.734 101.270 25.203 1.00 14.54 174 ALA A N 1
ATOM 1352 C CA . ALA A 1 174 ? -81.247 101.097 26.567 1.00 14.57 174 ALA A CA 1
ATOM 1353 C C . ALA A 1 174 ? -81.975 102.046 27.522 1.00 14.71 174 ALA A C 1
ATOM 1354 O O . ALA A 1 174 ? -82.371 101.652 28.620 1.00 16.36 174 ALA A O 1
ATOM 1356 N N . LEU A 1 175 ? -82.164 103.292 27.102 1.00 13.10 175 LEU A N 1
ATOM 1357 C CA . LEU A 1 175 ? -82.916 104.249 27.914 1.00 13.52 175 LEU A CA 1
ATOM 1358 C C . LEU A 1 175 ? -84.359 103.781 28.094 1.00 13.56 175 LEU A C 1
ATOM 1359 O O . LEU A 1 175 ? -84.950 103.974 29.152 1.00 16.83 175 LEU A O 1
ATOM 1364 N N . ALA A 1 176 ? -84.919 103.155 27.065 1.00 13.04 176 ALA A N 1
ATOM 1365 C CA . ALA A 1 176 ? -86.294 102.660 27.153 1.00 13.61 176 ALA A CA 1
ATOM 1366 C C . ALA A 1 176 ? -86.414 101.474 28.097 1.00 17.41 176 ALA A C 1
ATOM 1367 O O . ALA A 1 176 ? -87.331 101.407 28.919 1.00 19.91 176 ALA A O 1
ATOM 1369 N N . ASN A 1 177 ? -85.490 100.531 27.981 1.00 16.43 177 ASN A N 1
ATOM 1370 C CA . ASN A 1 177 ? -85.732 99.224 28.572 1.00 18.80 177 ASN A CA 1
ATOM 1371 C C . ASN A 1 177 ? -84.965 98.938 29.852 1.00 14.88 177 ASN A C 1
ATOM 1372 O O . ASN A 1 177 ? -85.349 98.062 30.635 1.00 17.49 177 ASN A O 1
ATOM 1377 N N . GLU A 1 178 ? -83.908 99.696 30.094 1.00 14.34 178 GLU A N 1
ATOM 1378 C CA . GLU A 1 178 ? -83.122 99.489 31.295 1.00 13.34 178 GLU A CA 1
ATOM 1379 C C . GLU A 1 178 ? -83.571 100.398 32.413 1.00 14.57 178 GLU A C 1
ATOM 1380 O O . GLU A 1 178 ? -84.096 101.489 32.176 1.00 15.80 178 GLU A O 1
ATOM 1386 N N . THR A 1 179 ? -83.337 99.952 33.638 1.00 14.41 179 THR A N 1
ATOM 1387 C CA . THR A 1 179 ? -83.565 100.794 34.798 1.00 14.74 179 THR A CA 1
ATOM 1388 C C . THR A 1 179 ? -82.237 101.390 35.239 1.00 15.41 179 THR A C 1
ATOM 1389 O O . THR A 1 179 ? -81.414 100.727 35.871 1.00 17.40 179 THR A O 1
ATOM 1393 N N . ILE A 1 180 ? -82.039 102.651 34.881 1.00 14.26 180 ILE A N 1
ATOM 1394 C CA . ILE A 1 180 ? -80.775 103.329 35.083 1.00 15.75 180 ILE A CA 1
ATOM 1395 C C . ILE A 1 180 ? -80.980 104.442 36.096 1.00 18.20 180 ILE A C 1
ATOM 1396 O O . ILE A 1 180 ? -81.848 105.284 35.924 1.00 22.63 180 ILE A O 1
ATOM 1401 N N . GLU A 1 181 ? -80.196 104.433 37.163 1.00 18.82 181 GLU A N 1
ATOM 1402 C CA . GLU A 1 181 ? -80.421 105.368 38.258 1.00 20.38 181 GLU A CA 1
ATOM 1403 C C . GLU A 1 181 ? -79.792 106.736 38.010 1.00 17.68 181 GLU A C 1
ATOM 1404 O O . GLU A 1 181 ? -80.323 107.750 38.453 1.00 18.18 181 GLU A O 1
ATOM 1410 N N . THR A 1 182 ? -78.657 106.759 37.317 1.00 16.99 182 THR A N 1
ATOM 1411 C CA . THR A 1 182 ? -77.916 108.004 37.089 1.00 15.24 182 THR A CA 1
ATOM 1412 C C . THR A 1 182 ? -77.440 108.116 35.642 1.00 14.47 182 THR A C 1
ATOM 1413 O O . THR A 1 182 ? -77.103 107.107 35.010 1.00 17.57 182 THR A O 1
ATOM 1417 N N . LEU A 1 183 ? -77.409 109.349 35.131 1.00 12.33 183 LEU A N 1
ATOM 1418 C CA . LEU A 1 183 ? -76.934 109.633 33.780 1.00 10.83 183 LEU A CA 1
ATOM 1419 C C . LEU A 1 183 ? -75.987 110.819 33.787 1.00 13.05 183 LEU A C 1
ATOM 1420 O O . LEU A 1 183 ? -76.281 111.848 34.394 1.00 14.54 183 LEU A O 1
ATOM 1425 N N . GLN A 1 184 ? -74.856 110.672 33.099 1.00 13.56 184 GLN A N 1
ATOM 1426 C CA . GLN A 1 184 ? -73.902 111.759 32.973 1.00 13.89 184 GLN A CA 1
ATOM 1427 C C . GLN A 1 184 ? -74.246 112.544 31.720 1.00 13.23 184 GLN A C 1
ATOM 1428 O O . GLN A 1 184 ? -74.396 111.969 30.636 1.00 12.83 184 GLN A O 1
ATOM 1434 N N . LEU A 1 185 ? -74.397 113.852 31.885 1.00 11.11 185 LEU A N 1
ATOM 1435 C CA . LEU A 1 185 ? -74.789 114.724 30.795 1.00 11.74 185 LEU A CA 1
ATOM 1436 C C . LEU A 1 185 ? -73.722 115.749 30.480 1.00 10.72 185 LEU A C 1
ATOM 1437 O O . LEU A 1 185 ? -72.865 116.060 31.314 1.00 12.12 185 LEU A O 1
ATOM 1442 N N . ASP A 1 186 ? -73.802 116.282 29.264 1.00 10.19 186 ASP A N 1
ATOM 1443 C CA . ASP A 1 186 ? -72.968 117.405 28.841 1.00 9.64 186 ASP A CA 1
ATOM 1444 C C . ASP A 1 186 ? -73.840 118.339 28.019 1.00 7.76 186 ASP A C 1
ATOM 1445 O O . ASP A 1 186 ? -74.349 117.947 26.972 1.00 9.10 186 ASP A O 1
ATOM 1450 N N . GLY A 1 187 ? -74.018 119.570 28.490 1.00 9.04 187 GLY A N 1
ATOM 1451 C CA . GLY A 1 187 ? -74.782 120.551 27.749 1.00 9.01 187 GLY A CA 1
ATOM 1452 C C . GLY A 1 187 ? -75.046 121.809 28.559 1.00 9.33 187 GLY A C 1
ATOM 1453 O O . GLY A 1 187 ? -74.537 121.960 29.666 1.00 9.95 187 GLY A O 1
ATOM 1454 N N . PRO A 1 188 ? -75.866 122.710 28.021 1.00 10.66 188 PRO A N 1
ATOM 1455 C CA . PRO A 1 188 ? -76.598 122.536 26.760 1.00 9.08 188 PRO A CA 1
ATOM 1456 C C . PRO A 1 188 ? -75.736 122.757 25.524 1.00 9.24 188 PRO A C 1
ATOM 1457 O O . PRO A 1 188 ? -74.691 123.420 25.591 1.00 10.13 188 PRO A O 1
ATOM 1461 N N . TYR A 1 189 ? -76.200 122.189 24.414 1.00 8.65 189 TYR A N 1
ATOM 1462 C CA . TYR A 1 189 ? -75.680 122.455 23.087 1.00 8.15 189 TYR A CA 1
ATOM 1463 C C . TYR A 1 189 ? -76.832 122.840 22.179 1.00 7.75 189 TYR A C 1
ATOM 1464 O O . TYR A 1 189 ? -77.982 122.472 22.434 1.00 8.23 189 TYR A O 1
ATOM 1473 N N . GLY A 1 190 ? -76.515 123.549 21.102 1.00 9.04 190 GLY A N 1
ATOM 1474 C CA . GLY A 1 190 ? -77.483 123.789 20.048 1.00 10.54 190 GLY A CA 1
ATOM 1475 C C . GLY A 1 190 ? -77.732 125.251 19.782 1.00 10.89 190 GLY A C 1
ATOM 1476 O O . GLY A 1 190 ? -77.701 126.075 20.702 1.00 11.55 190 GLY A O 1
ATOM 1477 N N . LEU A 1 191 ? -78.005 125.557 18.516 1.00 11.88 191 LEU A N 1
ATOM 1478 C CA . LEU A 1 191 ? -78.189 126.924 18.065 1.00 12.79 191 LEU A CA 1
ATOM 1479 C C . LEU A 1 191 ? -79.583 127.166 17.507 1.00 16.69 191 LEU A C 1
ATOM 1480 O O . LEU A 1 191 ? -79.900 128.280 17.094 1.00 18.83 191 LEU A O 1
ATOM 1485 N N . SER A 1 192 ? -80.417 126.130 17.490 1.00 16.54 192 SER A N 1
ATOM 1486 C CA . SER A 1 192 ? -81.773 126.278 16.969 1.00 19.23 192 SER A CA 1
ATOM 1487 C C . SER A 1 192 ? -82.733 126.495 18.127 1.00 18.45 192 SER A C 1
ATOM 1488 O O . SER A 1 192 ? -83.239 125.543 18.708 1.00 19.99 192 SER A O 1
ATOM 1491 N N . VAL A 1 193 ? -82.981 127.753 18.474 1.00 18.49 193 VAL A N 1
ATOM 1492 C CA . VAL A 1 193 ? -83.689 128.042 19.714 1.00 18.49 193 VAL A CA 1
ATOM 1493 C C . VAL A 1 193 ? -84.847 129.015 19.550 1.00 20.10 193 VAL A C 1
ATOM 1494 O O . VAL A 1 193 ? -84.935 129.758 18.563 1.00 18.08 193 VAL A O 1
ATOM 1498 N N . LEU A 1 194 ? -85.730 128.995 20.547 1.00 19.52 194 LEU A N 1
ATOM 1499 C CA . LEU A 1 194 ? -86.897 129.850 20.584 1.00 20.85 194 LEU A CA 1
ATOM 1500 C C . LEU A 1 194 ? -86.497 131.309 20.528 1.00 21.76 194 LEU A C 1
ATOM 1501 O O . LEU A 1 194 ? -85.639 131.756 21.291 1.00 21.25 194 LEU A O 1
ATOM 1506 N N . LYS A 1 195 ? -87.117 132.035 19.607 1.00 22.34 195 LYS A N 1
ATOM 1507 C CA . LYS A 1 195 ? -86.898 133.463 19.439 1.00 31.30 195 LYS A CA 1
ATOM 1508 C C . LYS A 1 195 ? -88.241 134.175 19.282 1.00 30.23 195 LYS A C 1
ATOM 1509 O O . LYS A 1 195 ? -89.109 133.711 18.550 1.00 30.36 195 LYS A O 1
ATOM 1515 N N . THR A 1 196 ? -88.424 135.297 19.973 1.00 31.23 196 THR A N 1
ATOM 1516 C CA . THR A 1 196 ? -89.623 136.097 19.759 1.00 32.71 196 THR A CA 1
ATOM 1517 C C . THR A 1 196 ? -89.260 137.536 19.446 1.00 33.86 196 THR A C 1
ATOM 1518 O O . THR A 1 196 ? -88.564 138.193 20.221 1.00 34.76 196 THR A O 1
ATOM 1522 N N . ALA A 1 197 ? -89.740 138.014 18.303 1.00 35.28 197 ALA A N 1
ATOM 1523 C CA . ALA A 1 197 ? -89.412 139.349 17.818 1.00 36.68 197 ALA A CA 1
ATOM 1524 C C . ALA A 1 197 ? -90.581 139.964 17.047 1.00 37.94 197 ALA A C 1
ATOM 1525 O O . ALA A 1 197 ? -91.620 140.280 17.628 1.00 37.21 197 ALA A O 1
ATOM 1527 N N . ASP A 1 198 ? -90.411 140.118 15.736 1.00 38.89 198 ASP A N 1
ATOM 1528 C CA . ASP A 1 198 ? -91.420 140.760 14.895 1.00 41.13 198 ASP A CA 1
ATOM 1529 C C . ASP A 1 198 ? -92.253 139.782 14.070 1.00 37.97 198 ASP A C 1
ATOM 1530 O O . ASP A 1 198 ? -92.991 140.195 13.176 1.00 37.64 198 ASP A O 1
ATOM 1535 N N . GLU A 1 199 ? -92.144 138.493 14.370 1.00 34.38 199 GLU A N 1
ATOM 1536 C CA . GLU A 1 199 ? -92.905 137.489 13.638 1.00 31.68 199 GLU A CA 1
ATOM 1537 C C . GLU A 1 199 ? -94.400 137.663 13.907 1.00 30.82 199 GLU A C 1
ATOM 1538 O O . GLU A 1 199 ? -94.788 138.156 14.967 1.00 30.55 199 GLU A O 1
ATOM 1544 N N . THR A 1 200 ? -95.233 137.286 12.938 1.00 27.86 200 THR A N 1
ATOM 1545 C CA . THR A 1 200 ? -96.682 137.409 13.095 1.00 25.51 200 THR A CA 1
ATOM 1546 C C . THR A 1 200 ? -97.229 136.346 14.039 1.00 23.48 200 THR A C 1
ATOM 1547 O O . THR A 1 200 ? -98.275 136.530 14.658 1.00 24.67 200 THR A O 1
ATOM 1551 N N . GLN A 1 201 ? -96.510 135.234 14.126 1.00 21.08 201 GLN A N 1
ATOM 1552 C CA . GLN A 1 201 ? -96.976 134.045 14.825 1.00 20.07 201 GLN A CA 1
ATOM 1553 C C . GLN A 1 201 ? -95.857 133.026 14.833 1.00 19.86 201 GLN A C 1
ATOM 1554 O O . GLN A 1 201 ? -94.854 133.208 14.147 1.00 21.69 201 GLN A O 1
ATOM 1560 N N . SER A 1 202 ? -96.027 131.950 15.592 1.00 17.83 202 SER A N 1
ATOM 1561 C CA . SER A 1 202 ? -95.014 130.907 15.636 1.00 17.48 202 SER A CA 1
ATOM 1562 C C . SER A 1 202 ? -95.591 129.599 15.131 1.00 19.18 202 SER A C 1
ATOM 1563 O O . SER A 1 202 ? -96.714 129.221 15.486 1.00 19.96 202 SER A O 1
ATOM 1566 N N . VAL A 1 203 ? -94.816 128.916 14.293 1.00 17.14 203 VAL A N 1
ATOM 1567 C CA . VAL A 1 203 ? -95.234 127.651 13.713 1.00 16.98 203 VAL A CA 1
ATOM 1568 C C . VAL A 1 203 ? -94.170 126.603 14.009 1.00 17.16 203 VAL A C 1
ATOM 1569 O O . VAL A 1 203 ? -92.993 126.797 13.711 1.00 18.73 203 VAL A O 1
ATOM 1573 N N . PHE A 1 204 ? -94.601 125.504 14.614 1.00 17.91 204 PHE A N 1
ATOM 1574 C CA . PHE A 1 204 ? -93.715 124.428 15.012 1.00 16.54 204 PHE A CA 1
ATOM 1575 C C . PHE A 1 204 ? -94.119 123.179 14.252 1.00 15.00 204 PHE A C 1
ATOM 1576 O O . PHE A 1 204 ? -95.287 122.798 14.259 1.00 17.26 204 PHE A O 1
ATOM 1584 N N . ILE A 1 205 ? -93.151 122.553 13.588 1.00 13.41 205 ILE A N 1
ATOM 1585 C CA . ILE A 1 205 ? -93.416 121.440 12.695 1.00 13.11 205 ILE A CA 1
ATOM 1586 C C . ILE A 1 205 ? -92.487 120.287 13.039 1.00 13.45 205 ILE A C 1
ATOM 1587 O O . ILE A 1 205 ? -91.268 120.440 12.978 1.00 14.99 205 ILE A O 1
ATOM 1592 N N . ALA A 1 206 ? -93.050 119.141 13.416 1.00 13.71 206 ALA A N 1
ATOM 1593 C CA . ALA A 1 206 ? -92.212 118.007 13.781 1.00 15.41 206 ALA A CA 1
ATOM 1594 C C . ALA A 1 206 ? -92.892 116.680 13.542 1.00 16.00 206 ALA A C 1
ATOM 1595 O O . ALA A 1 206 ? -94.092 116.617 13.264 1.00 16.10 206 ALA A O 1
ATOM 1597 N N . GLY A 1 207 ? -92.100 115.622 13.654 1.00 17.52 207 GLY A N 1
ATOM 1598 C CA . GLY A 1 207 ? -92.613 114.266 13.611 1.00 17.38 207 GLY A CA 1
ATOM 1599 C C . GLY A 1 207 ? -91.826 113.422 14.584 1.00 18.03 207 GLY A C 1
ATOM 1600 O O . GLY A 1 207 ? -90.671 113.738 14.863 1.00 15.64 207 GLY A O 1
ATOM 1601 N N . GLY A 1 208 ? -92.452 112.372 15.115 1.00 18.83 208 GLY A N 1
ATOM 1602 C CA . GLY A 1 208 ? -91.785 111.450 16.028 1.00 17.70 208 GLY A CA 1
ATOM 1603 C C . GLY A 1 208 ? -91.138 112.132 17.217 1.00 16.24 208 GLY A C 1
ATOM 1604 O O . GLY A 1 208 ? -91.771 112.929 17.906 1.00 16.70 208 GLY A O 1
ATOM 1605 N N . SER A 1 209 ? -89.860 111.845 17.441 1.00 15.81 209 SER A N 1
ATOM 1606 C CA . SER A 1 209 ? -89.153 112.384 18.597 1.00 17.41 209 SER A CA 1
ATOM 1607 C C . SER A 1 209 ? -88.909 113.893 18.477 1.00 15.45 209 SER A C 1
ATOM 1608 O O . SER A 1 209 ? -88.505 114.544 19.447 1.00 17.35 209 SER A O 1
ATOM 1611 N N . GLY A 1 210 ? -89.164 114.445 17.291 1.00 12.43 210 GLY A N 1
ATOM 1612 C CA . GLY A 1 210 ? -89.016 115.867 17.062 1.00 12.94 210 GLY A CA 1
ATOM 1613 C C . GLY A 1 210 ? -89.942 116.681 17.945 1.00 13.09 210 GLY A C 1
ATOM 1614 O O . GLY A 1 210 ? -89.776 117.894 18.080 1.00 13.97 210 GLY A O 1
ATOM 1615 N N . ILE A 1 211 ? -90.924 116.018 18.553 1.00 13.87 211 ILE A N 1
ATOM 1616 C CA . ILE A 1 211 ? -91.831 116.709 19.455 1.00 14.74 211 ILE A CA 1
ATOM 1617 C C . ILE A 1 211 ? -91.093 117.319 20.652 1.00 12.60 211 ILE A C 1
ATOM 1618 O O . ILE A 1 211 ? -91.513 118.342 21.178 1.00 13.78 211 ILE A O 1
ATOM 1623 N N . ALA A 1 212 ? -89.979 116.718 21.065 1.00 12.00 212 ALA A N 1
ATOM 1624 C CA . ALA A 1 212 ? -89.342 117.101 22.340 1.00 11.58 212 ALA A CA 1
ATOM 1625 C C . ALA A 1 212 ? -88.947 118.588 22.428 1.00 11.46 212 ALA A C 1
ATOM 1626 O O . ALA A 1 212 ? -89.402 119.277 23.344 1.00 13.80 212 ALA A O 1
ATOM 1628 N N . PRO A 1 213 ? -88.135 119.107 21.479 1.00 11.37 213 PRO A N 1
ATOM 1629 C CA . PRO A 1 213 ? -87.838 120.538 21.631 1.00 13.11 213 PRO A CA 1
ATOM 1630 C C . PRO A 1 213 ? -89.066 121.432 21.422 1.00 14.17 213 PRO A C 1
ATOM 1631 O O . PRO A 1 213 ? -89.114 122.542 21.962 1.00 14.77 213 PRO A O 1
ATOM 1635 N N A MET A 1 214 ? -90.042 120.961 20.645 0.59 13.19 2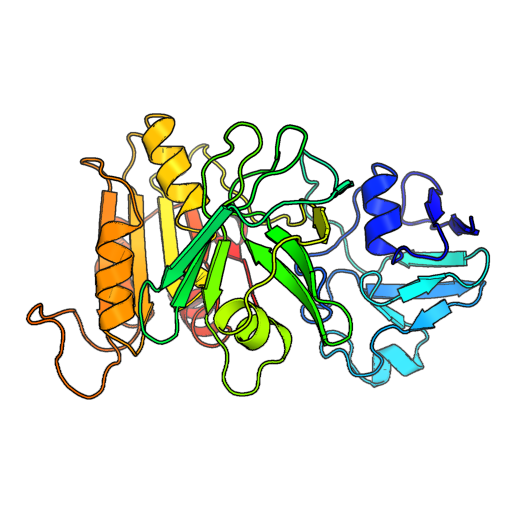14 MET A N 1
ATOM 1636 N N B MET A 1 214 ? -90.047 120.952 20.666 0.41 13.51 214 MET A N 1
ATOM 1637 C CA A MET A 1 214 ? -91.272 121.725 20.441 0.59 15.52 214 MET A CA 1
ATOM 1638 C CA B MET A 1 214 ? -91.264 121.722 20.448 0.41 14.85 214 MET A CA 1
ATOM 1639 C C A MET A 1 214 ? -92.003 121.926 21.766 0.59 14.75 214 MET A C 1
ATOM 1640 C C B MET A 1 214 ? -92.027 121.913 21.753 0.41 14.61 214 MET A C 1
ATOM 1641 O O A MET A 1 214 ? -92.547 123.000 22.026 0.59 16.04 214 MET A O 1
ATOM 1642 O O B MET A 1 214 ? -92.615 122.969 21.988 0.41 15.76 214 MET A O 1
ATOM 1651 N N . VAL A 1 215 ? -92.017 120.890 22.603 1.00 14.60 215 VAL A N 1
ATOM 1652 C CA . VAL A 1 215 ? -92.708 120.979 23.890 1.00 15.28 215 VAL A CA 1
ATOM 1653 C C . VAL A 1 215 ? -92.022 122.021 24.777 1.00 14.76 215 VAL A C 1
ATOM 1654 O O . VAL A 1 215 ? -92.686 122.824 25.440 1.00 15.36 215 VAL A O 1
ATOM 1658 N N . SER A 1 216 ? -90.692 122.040 24.779 1.00 13.42 216 SER A N 1
ATOM 1659 C CA . SER A 1 216 ? -89.988 123.046 25.569 1.00 13.90 216 SER A CA 1
ATOM 1660 C C . SER A 1 216 ? -90.303 124.451 25.066 1.00 15.25 216 SER A C 1
ATOM 1661 O O . SER A 1 216 ? -90.602 125.357 25.846 1.00 15.70 216 SER A O 1
ATOM 1664 N N . MET A 1 217 ? -90.246 124.633 23.753 1.00 15.25 217 MET A N 1
ATOM 1665 C CA . MET A 1 217 ? -90.459 125.959 23.187 1.00 16.62 217 MET A CA 1
ATOM 1666 C C . MET A 1 217 ? -91.907 126.429 23.312 1.00 16.87 217 MET A C 1
ATOM 1667 O O . MET A 1 217 ? -92.145 127.555 23.747 1.00 18.44 217 MET A O 1
ATOM 1672 N N . VAL A 1 218 ? -92.868 125.583 22.943 1.00 16.06 218 VAL A N 1
ATOM 1673 C CA . VAL A 1 218 ? -94.276 125.962 23.055 1.00 16.71 218 VAL A CA 1
ATOM 1674 C C . VAL A 1 218 ? -94.672 126.198 24.517 1.00 16.34 218 VAL A C 1
ATOM 1675 O O . VAL A 1 218 ? -95.348 127.173 24.831 1.00 18.21 218 VAL A O 1
ATOM 1679 N N . ASN A 1 219 ? -94.247 125.327 25.424 1.00 17.84 219 ASN A N 1
ATOM 1680 C CA . ASN A 1 219 ? -94.663 125.496 26.814 1.00 16.08 219 ASN A CA 1
ATOM 1681 C C . ASN A 1 219 ? -93.979 126.697 27.466 1.00 17.79 219 ASN A C 1
ATOM 1682 O O . ASN A 1 219 ? -94.507 127.276 28.426 1.00 17.76 219 ASN A O 1
ATOM 1687 N N . THR A 1 220 ? -92.826 127.092 26.929 1.00 17.37 220 THR A N 1
ATOM 1688 C CA . THR A 1 220 ? -92.172 128.320 27.365 1.00 17.77 220 THR A CA 1
ATOM 1689 C C . THR A 1 220 ? -92.990 129.523 26.917 1.00 17.85 220 THR A C 1
ATOM 1690 O O . THR A 1 220 ? -93.245 130.440 27.709 1.00 16.94 220 THR A O 1
ATOM 1694 N N . LEU A 1 221 ? -93.420 129.508 25.657 1.00 19.34 221 LEU A N 1
ATOM 1695 C CA . LEU A 1 221 ? -94.279 130.572 25.134 1.00 20.10 221 LEU A CA 1
ATOM 1696 C C . LEU A 1 221 ? -95.565 130.696 25.950 1.00 20.28 221 LEU A C 1
ATOM 1697 O O . LEU A 1 221 ? -96.006 131.802 26.259 1.00 22.87 221 LEU A O 1
ATOM 1702 N N . ILE A 1 222 ? -96.171 129.564 26.301 1.00 19.53 222 ILE A N 1
ATOM 1703 C CA . ILE A 1 222 ? -97.394 129.596 27.099 1.00 19.35 222 ILE A CA 1
ATOM 1704 C C . ILE A 1 222 ? -97.130 130.203 28.480 1.00 21.03 222 ILE A C 1
ATOM 1705 O O . ILE A 1 222 ? -97.876 131.070 28.938 1.00 21.47 222 ILE A O 1
ATOM 1710 N N . ALA A 1 223 ? -96.055 129.761 29.127 1.00 23.37 223 ALA A N 1
ATOM 1711 C CA . ALA A 1 223 ? -95.698 130.267 30.451 1.00 24.02 223 ALA A CA 1
ATOM 1712 C C . ALA A 1 223 ? -95.399 131.757 30.413 1.00 24.38 223 ALA A C 1
ATOM 1713 O O . ALA A 1 223 ? -95.705 132.484 31.358 1.00 24.69 223 ALA A O 1
ATOM 1715 N N . GLN A 1 224 ? -94.804 132.212 29.317 1.00 23.72 224 GLN A N 1
ATOM 1716 C CA . GLN A 1 224 ? -94.384 133.604 29.210 1.00 27.82 224 GLN A CA 1
ATOM 1717 C C . GLN A 1 224 ? -95.454 134.508 28.617 1.00 27.75 224 GLN A C 1
ATOM 1718 O O . GLN A 1 224 ? -95.196 135.680 28.340 1.00 29.65 224 GLN A O 1
ATOM 1724 N N . GLY A 1 225 ? -96.651 133.964 28.425 1.00 24.26 225 GLY A N 1
ATOM 1725 C CA . GLY A 1 225 ? -97.802 134.769 28.051 1.00 22.47 225 GLY A CA 1
ATOM 1726 C C . GLY A 1 225 ? -97.834 135.235 26.612 1.00 22.66 225 GLY A C 1
ATOM 1727 O O . GLY A 1 225 ? -98.434 136.260 26.305 1.00 23.11 225 GLY A O 1
ATOM 1728 N N . TYR A 1 226 ? -97.190 134.479 25.732 1.00 22.07 226 TYR A N 1
ATOM 1729 C CA . TYR A 1 226 ? -97.215 134.761 24.300 1.00 21.15 226 TYR A CA 1
ATOM 1730 C C . TYR A 1 226 ? -98.655 134.845 23.809 1.00 24.00 226 TYR A C 1
ATOM 1731 O O . TYR A 1 226 ? -99.460 133.959 24.104 1.00 25.21 226 TYR A O 1
ATOM 1740 N N . GLU A 1 227 ? -98.972 135.899 23.060 1.00 23.83 227 GLU A N 1
ATOM 1741 C CA . GLU A 1 227 ? -100.352 136.169 22.663 1.00 27.70 227 GLU A CA 1
ATOM 1742 C C . GLU A 1 227 ? -100.612 135.938 21.175 1.00 25.94 227 GLU A C 1
ATOM 1743 O O . GLU A 1 227 ? -101.763 135.804 20.760 1.00 26.83 227 GLU A O 1
ATOM 1749 N N . LYS A 1 228 ? -99.549 135.897 20.375 1.00 22.71 228 LYS A N 1
ATOM 1750 C CA . LYS A 1 228 ? -99.696 135.663 18.940 1.00 21.46 228 LYS A CA 1
ATOM 1751 C C . LYS A 1 228 ? -100.036 134.201 18.705 1.00 20.57 228 LYS A C 1
ATOM 1752 O O . LYS A 1 228 ? -99.822 133.374 19.592 1.00 20.73 228 LYS A O 1
ATOM 1758 N N . PRO A 1 229 ? -100.583 133.872 17.520 1.00 19.88 229 PRO A N 1
ATOM 1759 C CA . PRO A 1 229 ? -100.929 132.471 17.267 1.00 20.01 229 PRO A CA 1
ATOM 1760 C C . PRO A 1 229 ? -99.731 131.541 17.365 1.00 18.53 229 PRO A C 1
ATOM 1761 O O . PRO A 1 229 ? -98.612 131.911 16.990 1.00 20.00 229 PRO A O 1
ATOM 1765 N N . ILE A 1 230 ? -99.974 130.354 17.912 1.00 18.10 230 ILE A N 1
ATOM 1766 C CA . ILE A 1 230 ? -99.013 129.264 17.902 1.00 16.33 230 ILE A CA 1
ATOM 1767 C C . ILE A 1 230 ? -99.666 128.075 17.210 1.00 17.55 230 ILE A C 1
ATOM 1768 O O . ILE A 1 230 ? -100.717 127.605 17.654 1.00 18.84 230 ILE A O 1
ATOM 1773 N N . THR A 1 231 ? -99.059 127.590 16.129 1.00 17.43 231 THR A N 1
ATOM 1774 C CA . THR A 1 231 ? -99.602 126.444 15.420 1.00 17.23 231 THR A CA 1
ATOM 1775 C C . THR A 1 231 ? -98.568 125.337 15.414 1.00 15.49 231 THR A C 1
ATOM 1776 O O . THR A 1 231 ? -97.404 125.551 15.057 1.00 18.26 231 THR A O 1
ATOM 1780 N N . VAL A 1 232 ? -98.982 124.157 15.855 1.00 15.40 232 VAL A N 1
ATOM 1781 C CA . VAL A 1 232 ? -98.101 123.004 15.861 1.00 15.28 232 VAL A CA 1
ATOM 1782 C C . VAL A 1 232 ? -98.615 121.992 14.849 1.00 16.68 232 VAL A C 1
ATOM 1783 O O . VAL A 1 232 ? -99.766 121.564 14.931 1.00 17.58 232 VAL A O 1
ATOM 1787 N N . PHE A 1 233 ? -97.777 121.646 13.876 1.00 16.23 233 PHE A N 1
ATOM 1788 C CA . PHE A 1 233 ? -98.057 120.522 12.993 1.00 15.09 233 PHE A CA 1
ATOM 1789 C C . PHE A 1 233 ? -97.226 119.355 13.476 1.00 15.53 233 PHE A C 1
ATOM 1790 O O . PHE A 1 233 ? -96.004 119.459 13.541 1.00 15.74 233 PHE A O 1
ATOM 1798 N N . TYR A 1 234 ? -97.880 118.261 13.849 1.00 14.87 234 TYR A N 1
ATOM 1799 C CA . TYR A 1 234 ? -97.165 117.091 14.353 1.00 16.12 234 TYR A CA 1
ATOM 1800 C C . TYR A 1 234 ? -97.605 115.832 13.618 1.00 17.38 234 TYR A C 1
ATOM 1801 O O . TYR A 1 234 ? -98.800 115.523 13.540 1.00 17.41 234 TYR A O 1
ATOM 1810 N N . GLY A 1 235 ? -96.639 115.109 13.069 1.00 15.87 235 GLY A N 1
ATOM 1811 C CA . GLY A 1 235 ? -96.953 113.918 12.301 1.00 16.55 235 GLY A CA 1
ATOM 1812 C C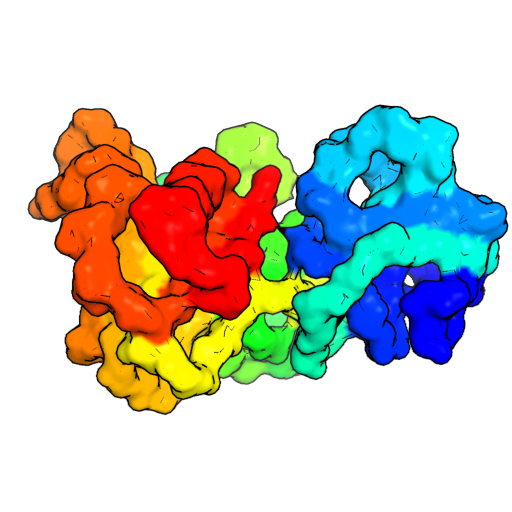 . GLY A 1 235 ? -96.350 112.661 12.896 1.00 17.42 235 GLY A C 1
ATOM 1813 O O . GLY A 1 235 ? -95.297 112.706 13.534 1.00 18.31 235 GLY A O 1
ATOM 1814 N N . SER A 1 236 ? -97.036 111.538 12.699 1.00 17.78 236 SER A N 1
ATOM 1815 C CA . SER A 1 236 ? -96.526 110.231 13.102 1.00 20.40 236 SER A CA 1
ATOM 1816 C C . SER A 1 236 ? -97.270 109.129 12.363 1.00 23.81 236 SER A C 1
ATOM 1817 O O . SER A 1 236 ? -98.394 109.336 11.923 1.00 25.02 236 SER A O 1
ATOM 1820 N N . ARG A 1 237 ? -96.640 107.964 12.234 1.00 29.01 237 ARG A N 1
ATOM 1821 C CA . ARG A 1 237 ? -97.306 106.780 11.696 1.00 32.85 237 ARG A CA 1
ATOM 1822 C C . ARG A 1 237 ? -98.052 106.047 12.804 1.00 29.83 237 ARG A C 1
ATOM 1823 O O . ARG A 1 237 ? -98.895 105.190 12.540 1.00 30.89 237 ARG A O 1
ATOM 1831 N N . LEU A 1 238 ? -97.725 106.390 14.046 1.00 26.24 238 LEU A N 1
ATOM 1832 C CA . LEU A 1 238 ? -98.310 105.747 15.213 1.00 26.81 238 LEU A CA 1
ATOM 1833 C C . LEU A 1 238 ? -99.306 106.678 15.885 1.00 26.40 238 LEU A C 1
ATOM 1834 O O . LEU A 1 238 ? -98.928 107.661 16.509 1.00 27.27 238 LEU A O 1
ATOM 1839 N N . GLU A 1 239 ? -100.591 106.362 15.770 1.00 26.72 239 GLU A N 1
ATOM 1840 C CA . GLU A 1 239 ? -101.602 107.279 16.277 1.00 29.17 239 GLU A CA 1
ATOM 1841 C C . GLU A 1 239 ? -101.513 107.407 17.799 1.00 27.29 239 GLU A C 1
ATOM 1842 O O . GLU A 1 239 ? -101.935 108.418 18.356 1.00 28.29 239 GLU A O 1
ATOM 1848 N N . ALA A 1 240 ? -100.908 106.419 18.464 1.00 25.83 240 ALA A N 1
ATOM 1849 C CA . ALA A 1 240 ? -100.691 106.513 19.907 1.00 23.88 240 ALA A CA 1
ATOM 1850 C C . ALA A 1 240 ? -99.771 107.686 20.254 1.00 24.57 240 ALA A C 1
ATOM 1851 O O . ALA A 1 240 ? -99.844 108.233 21.351 1.00 26.02 240 ALA A O 1
ATOM 1853 N N . GLU A 1 241 ? -98.915 108.090 19.319 1.00 22.62 241 GLU A N 1
ATOM 1854 C CA . GLU A 1 241 ? -98.021 109.214 19.584 1.00 23.28 241 GLU A CA 1
ATOM 1855 C C . GLU A 1 241 ? -98.735 110.542 19.344 1.00 23.72 241 GLU A C 1
ATOM 1856 O O . GLU A 1 241 ? -98.451 111.538 20.010 1.00 23.33 241 GLU A O 1
ATOM 1862 N N . LEU A 1 242 ? -99.675 110.549 18.405 1.00 23.96 242 LEU A N 1
ATOM 1863 C CA . LEU A 1 242 ? -100.496 111.735 18.184 1.00 24.17 242 LEU A CA 1
ATOM 1864 C C . LEU A 1 242 ? -101.351 111.990 19.414 1.00 25.51 242 LEU A C 1
ATOM 1865 O O . LEU A 1 242 ? -101.514 113.130 19.850 1.00 25.55 242 LEU A O 1
ATOM 1870 N N . GLU A 1 243 ? -101.893 110.914 19.974 1.00 26.09 243 GLU A N 1
ATOM 1871 C CA . GLU A 1 243 ? -102.676 111.027 21.189 1.00 31.04 243 GLU A CA 1
ATOM 1872 C C . GLU A 1 243 ? -101.796 111.516 22.336 1.00 28.94 243 GLU A C 1
ATOM 1873 O O . GLU A 1 243 ? -102.222 112.358 23.128 1.00 31.65 243 GLU A O 1
ATOM 1879 N N . ALA A 1 244 ? -100.566 111.007 22.410 1.00 25.18 244 ALA A N 1
ATOM 1880 C CA . ALA A 1 244 ? -99.638 111.455 23.445 1.00 26.03 244 ALA A CA 1
ATOM 1881 C C . ALA A 1 244 ? -99.325 112.943 23.285 1.00 25.63 244 ALA A C 1
ATOM 1882 O O . ALA A 1 244 ? -99.216 113.662 24.269 1.00 29.12 244 ALA A O 1
ATOM 1884 N N . ALA A 1 245 ? -99.200 113.405 22.043 1.00 25.36 245 ALA A N 1
ATOM 1885 C CA . ALA A 1 245 ? -98.901 114.815 21.782 1.00 24.29 245 ALA A CA 1
ATOM 1886 C C . ALA A 1 245 ? -99.969 115.738 22.374 1.00 25.07 245 ALA A C 1
ATOM 1887 O O . ALA A 1 245 ? -99.664 116.835 22.852 1.00 24.21 245 ALA A O 1
ATOM 1889 N N . GLU A 1 246 ? -101.216 115.281 22.356 1.00 23.66 246 GLU A N 1
ATOM 1890 C CA . GLU A 1 246 ? -102.323 116.065 22.894 1.00 27.06 246 GLU A CA 1
ATOM 1891 C C . GLU A 1 246 ? -102.127 116.394 24.378 1.00 27.24 246 GLU A C 1
ATOM 1892 O O . GLU A 1 246 ? -102.620 117.415 24.860 1.00 29.87 246 GLU A O 1
ATOM 1898 N N . THR A 1 247 ? -101.410 115.533 25.094 1.00 23.33 247 THR A N 1
ATOM 1899 C CA . THR A 1 247 ? -101.223 115.701 26.533 1.00 24.84 247 THR A CA 1
ATOM 1900 C C . THR A 1 247 ? -99.913 116.400 26.900 1.00 23.98 247 THR A C 1
ATOM 1901 O O . THR A 1 247 ? -99.740 116.842 28.035 1.00 25.28 247 THR A O 1
ATOM 1905 N N . LEU A 1 248 ? -98.991 116.488 25.945 1.00 23.79 248 LEU A N 1
ATOM 1906 C CA . LEU A 1 248 ? -97.644 116.974 26.223 1.00 24.03 248 LEU A CA 1
ATOM 1907 C C . LEU A 1 248 ? -97.578 118.490 26.210 1.00 22.02 248 LEU A C 1
ATOM 1908 O O . LEU A 1 248 ? -96.879 119.106 27.020 1.00 23.60 248 LEU A O 1
ATOM 1913 N N . PHE A 1 249 ? -98.291 119.090 25.271 1.00 21.53 249 PHE A N 1
ATOM 1914 C CA . PHE A 1 249 ? -98.353 120.536 25.205 1.00 21.20 249 PHE A CA 1
ATOM 1915 C C . PHE A 1 249 ? -99.294 121.066 26.274 1.00 22.76 249 PHE A C 1
ATOM 1916 O O . PHE A 1 249 ? -100.326 120.453 26.581 1.00 25.27 249 PHE A O 1
ATOM 1924 N N . GLY A 1 250 ? -98.930 122.207 26.847 1.00 22.83 250 GLY A N 1
ATOM 1925 C CA . GLY A 1 250 ? -99.804 122.894 27.775 1.00 24.32 250 GLY A CA 1
ATOM 1926 C C . GLY A 1 250 ? -100.981 123.474 27.020 1.00 23.89 250 GLY A C 1
ATOM 1927 O O . GLY A 1 250 ? -101.092 123.319 25.801 1.00 24.12 250 GLY A O 1
ATOM 1928 N N . TRP A 1 251 ? -101.865 124.155 27.737 1.00 22.54 251 TRP A N 1
ATOM 1929 C CA . TRP A 1 251 ? -103.043 124.702 27.094 1.00 23.28 251 TRP A CA 1
ATOM 1930 C C . TRP A 1 251 ? -103.039 126.226 27.086 1.00 21.10 251 TRP A C 1
ATOM 1931 O O . TRP A 1 251 ? -102.697 126.858 28.077 1.00 21.51 251 TRP A O 1
ATOM 1942 N N . LYS A 1 252 ? -103.415 126.806 25.952 1.00 21.20 252 LYS A N 1
ATOM 1943 C CA . LYS A 1 252 ? -103.645 128.241 25.862 1.00 23.19 252 LYS A CA 1
ATOM 1944 C C . LYS A 1 252 ? -104.558 128.490 24.673 1.00 24.19 252 LYS A C 1
ATOM 1945 O O . LYS A 1 252 ? -104.536 127.729 23.711 1.00 24.46 252 LYS A O 1
ATOM 1951 N N . GLU A 1 253 ? -105.372 129.540 24.747 1.00 25.37 253 GLU A N 1
ATOM 1952 C CA . GLU A 1 253 ? -106.384 129.793 23.728 1.00 28.47 253 GLU A CA 1
ATOM 1953 C C . GLU A 1 253 ? -105.780 129.947 22.339 1.00 27.74 253 GLU A C 1
ATOM 1954 O O . GLU A 1 253 ? -106.389 129.538 21.349 1.00 26.51 253 GLU A O 1
ATOM 1960 N N . ASN A 1 254 ? -104.585 130.528 22.261 1.00 27.42 254 ASN A N 1
ATOM 1961 C CA . ASN A 1 254 ? -103.991 130.816 20.956 1.00 26.89 254 ASN A CA 1
ATOM 1962 C C . ASN A 1 254 ? -103.150 129.669 20.400 1.00 26.44 254 ASN A C 1
ATOM 1963 O O . ASN A 1 254 ? -102.490 129.823 19.375 1.00 27.57 254 ASN A O 1
ATOM 1968 N N . LEU A 1 255 ? -103.191 128.512 21.056 1.00 24.70 255 LEU A N 1
ATOM 1969 C CA . LEU A 1 255 ? -102.431 127.352 20.594 1.00 21.79 255 LEU A CA 1
ATOM 1970 C C . LEU A 1 255 ? -103.336 126.377 19.845 1.00 24.13 255 LEU A C 1
ATOM 1971 O O . LEU A 1 255 ? -104.402 126.004 20.334 1.00 24.77 255 LEU A O 1
ATOM 1976 N N . LYS A 1 256 ? -102.909 125.983 18.650 1.00 23.69 256 LYS A N 1
ATOM 1977 C CA . LYS A 1 256 ? -103.619 124.983 17.856 1.00 25.82 256 LYS A CA 1
ATOM 1978 C C . LYS A 1 256 ? -102.690 123.827 17.537 1.00 23.51 256 LYS A C 1
ATOM 1979 O O . LYS A 1 256 ? -101.639 124.031 16.943 1.00 22.87 256 LYS A O 1
ATOM 1985 N N . LEU A 1 257 ? -103.077 122.618 17.926 1.00 25.02 257 LEU A N 1
ATOM 1986 C CA . LEU A 1 257 ? -102.305 121.428 17.588 1.00 23.89 257 LEU A CA 1
ATOM 1987 C C . LEU A 1 257 ? -102.965 120.703 16.423 1.00 23.87 257 LEU A C 1
ATOM 1988 O O . LEU A 1 257 ? -104.127 120.301 16.508 1.00 26.17 257 LEU A O 1
ATOM 1993 N N . ILE A 1 258 ? -102.224 120.552 15.333 1.00 23.33 258 ILE A N 1
ATOM 1994 C CA . ILE A 1 258 ? -102.719 119.834 14.172 1.00 22.56 258 ILE A CA 1
ATOM 1995 C C . ILE A 1 258 ? -101.943 118.538 13.990 1.00 20.46 258 ILE A C 1
ATOM 1996 O O . ILE A 1 258 ? -100.866 118.513 13.382 1.00 19.74 258 ILE A O 1
ATOM 2001 N N . ASN A 1 259 ? -102.494 117.467 14.555 1.00 20.94 259 ASN A N 1
ATOM 2002 C CA . ASN A 1 259 ? -101.941 116.130 14.392 1.00 21.44 259 ASN A CA 1
ATOM 2003 C C . ASN A 1 259 ? -102.271 115.561 13.020 1.00 23.37 259 ASN A C 1
ATOM 2004 O O . ASN A 1 259 ? -103.414 115.639 12.570 1.00 26.25 259 ASN A O 1
ATOM 2009 N N . VAL A 1 260 ? -101.271 114.972 12.374 1.00 20.94 260 VAL A N 1
ATOM 2010 C CA . VAL A 1 260 ? -101.429 114.399 11.043 1.00 19.78 260 VAL A CA 1
ATOM 2011 C C . VAL A 1 260 ? -100.958 112.956 11.091 1.00 18.93 260 VAL A C 1
ATOM 2012 O O . VAL A 1 260 ? -99.824 112.680 11.497 1.00 19.04 260 VAL A O 1
ATOM 2016 N N . SER A 1 261 ? -101.834 112.037 10.700 1.00 20.48 261 SER A N 1
ATOM 2017 C CA . SER A 1 261 ? -101.558 110.610 10.810 1.00 24.29 261 SER A CA 1
ATOM 2018 C C . SER A 1 261 ? -101.219 109.962 9.476 1.00 26.10 261 SER A C 1
ATOM 2019 O O . SER A 1 261 ? -102.002 110.033 8.538 1.00 27.36 261 SER A O 1
ATOM 2022 N N . SER A 1 262 ? -100.067 109.305 9.402 1.00 27.20 262 SER A N 1
ATOM 2023 C CA . SER A 1 262 ? -99.747 108.477 8.241 1.00 30.23 262 SER A CA 1
ATOM 2024 C C . SER A 1 262 ? -99.987 106.997 8.546 1.00 33.08 262 SER A C 1
ATOM 2025 O O . SER A 1 262 ? -99.505 106.119 7.834 1.00 33.63 262 SER A O 1
ATOM 2028 N N . SER A 1 263 ? -100.736 106.728 9.608 1.00 34.92 263 SER A N 1
ATOM 2029 C CA . SER A 1 263 ? -101.010 105.350 10.019 1.00 38.55 263 SER A CA 1
ATOM 2030 C C . SER A 1 263 ? -101.808 104.567 8.983 1.00 42.85 263 SER A C 1
ATOM 2031 O O . SER A 1 263 ? -102.600 105.136 8.237 1.00 39.49 263 SER A O 1
ATOM 2034 N N . VAL A 1 264 ? -101.612 103.252 8.965 1.00 49.26 264 VAL A N 1
ATOM 2035 C CA . VAL A 1 264 ? -102.316 102.383 8.029 1.00 54.87 264 VAL A CA 1
ATOM 2036 C C . VAL A 1 264 ? -103.794 102.203 8.402 1.00 58.13 264 VAL A C 1
ATOM 2037 O O . VAL A 1 264 ? -104.674 102.364 7.555 1.00 58.37 264 VAL A O 1
ATOM 2041 N N . VAL A 1 265 ? -104.063 101.884 9.666 1.00 59.88 265 VAL A N 1
ATOM 2042 C CA . VAL A 1 265 ? -105.428 101.683 10.145 1.00 61.50 265 VAL A CA 1
ATOM 2043 C C . VAL A 1 265 ? -105.825 102.830 11.076 1.00 65.45 265 VAL A C 1
ATOM 2044 O O . VAL A 1 265 ? -104.969 103.414 11.736 1.00 65.46 265 VAL A O 1
ATOM 2048 N N . GLY A 1 266 ? -107.112 103.165 11.116 1.00 69.60 266 GLY A N 1
ATOM 2049 C CA . GLY A 1 266 ? -107.604 104.204 12.004 1.00 73.70 266 GLY A CA 1
ATOM 2050 C C . GLY A 1 266 ? -107.648 103.764 13.457 1.00 77.98 266 GLY A C 1
ATOM 2051 O O . GLY A 1 266 ? -108.326 102.794 13.802 1.00 78.49 266 GLY A O 1
ATOM 2052 N N . ASN A 1 267 ? -106.921 104.481 14.309 1.00 80.80 267 ASN A N 1
ATOM 2053 C CA . ASN A 1 267 ? -106.836 104.155 15.730 1.00 82.85 267 ASN A CA 1
ATOM 2054 C C . ASN A 1 267 ? -107.427 105.257 16.612 1.00 84.77 267 ASN A C 1
ATOM 2055 O O . ASN A 1 267 ? -108.077 106.180 16.118 1.00 85.75 267 ASN A O 1
ATOM 2060 N N . SER A 1 268 ? -107.217 105.131 17.921 1.00 84.94 268 SER A N 1
ATOM 2061 C CA . SER A 1 268 ? -107.470 106.202 18.891 1.00 84.47 268 SER A CA 1
ATOM 2062 C C . SER A 1 268 ? -108.915 106.720 18.973 1.00 84.09 268 SER A C 1
ATOM 2063 O O . SER A 1 268 ? -109.231 107.509 19.869 1.00 84.74 268 SER A O 1
ATOM 2065 N N . GLU A 1 269 ? -109.777 106.287 18.052 1.00 82.11 269 GLU A N 1
ATOM 2066 C CA . GLU A 1 269 ? -111.170 106.746 17.980 1.00 79.35 269 GLU A CA 1
ATOM 2067 C C . GLU A 1 269 ? -111.273 108.267 17.819 1.00 77.06 269 GLU A C 1
ATOM 2068 O O . GLU A 1 269 ? -112.263 108.880 18.220 1.00 77.69 269 GLU A O 1
ATOM 2070 N N . SER A 1 270 ? -110.241 108.864 17.229 1.00 73.41 270 SER A N 1
ATOM 2071 C CA . SER A 1 270 ? -110.243 110.287 16.908 1.00 68.86 270 SER A CA 1
ATOM 2072 C C . SER A 1 270 ? -109.603 110.500 15.543 1.00 64.83 270 SER A C 1
ATOM 2073 O O . SER A 1 270 ? -108.383 110.428 15.408 1.00 65.41 270 SER A O 1
ATOM 2076 N N . SER A 1 271 ? -110.430 110.753 14.534 1.00 60.66 271 SER A N 1
ATOM 2077 C CA . SER A 1 271 ? -109.947 110.893 13.166 1.00 57.28 271 SER A CA 1
ATOM 2078 C C . SER A 1 271 ? -109.059 112.120 13.005 1.00 53.86 271 SER A C 1
ATOM 2079 O O . SER A 1 271 ? -109.431 113.227 13.391 1.00 56.36 271 SER A O 1
ATOM 2082 N N . TYR A 1 272 ? -107.882 111.908 12.432 1.00 47.30 272 TYR A N 1
ATOM 2083 C CA . TYR A 1 272 ? -106.960 112.992 12.126 1.00 43.66 272 TYR A CA 1
ATOM 2084 C C . TYR A 1 272 ? -106.905 113.203 10.619 1.00 39.53 272 TYR A C 1
ATOM 2085 O O . TYR A 1 272 ? -107.282 112.312 9.862 1.00 39.08 272 TYR A O 1
ATOM 2094 N N . PRO A 1 273 ? -106.441 114.383 10.175 1.00 37.10 273 PRO A N 1
ATOM 2095 C CA . PRO A 1 273 ? -106.074 114.496 8.760 1.00 34.77 273 PRO A CA 1
ATOM 2096 C C . PRO A 1 273 ? -105.034 113.431 8.431 1.00 32.21 273 PRO A C 1
ATOM 2097 O O . PRO A 1 273 ? -104.149 113.189 9.257 1.00 32.15 273 PRO A O 1
ATOM 2101 N N . THR A 1 274 ? -105.141 112.792 7.270 1.00 31.91 274 THR A N 1
ATOM 2102 C CA . THR A 1 274 ? -104.246 111.687 6.956 1.00 30.32 274 THR A CA 1
ATOM 2103 C C . THR A 1 274 ? -103.167 112.095 5.962 1.00 28.12 274 THR A C 1
ATOM 2104 O O . THR A 1 274 ? -103.348 113.019 5.167 1.00 29.69 274 THR A O 1
ATOM 2108 N N . GLY A 1 275 ? -102.039 111.399 6.026 1.00 26.29 275 GLY A N 1
ATOM 2109 C CA . GLY A 1 275 ? -100.906 111.693 5.175 1.00 24.38 275 GLY A CA 1
ATOM 2110 C C . GLY A 1 275 ? -99.729 112.227 5.967 1.00 24.54 275 GLY A C 1
ATOM 2111 O O . GLY A 1 275 ? -99.472 111.802 7.096 1.00 22.38 275 GLY A O 1
ATOM 2112 N N . TYR A 1 276 ? -99.023 113.176 5.365 1.00 24.77 276 TYR A N 1
ATOM 2113 C CA . TYR A 1 276 ? -97.814 113.735 5.945 1.00 23.31 276 TYR A CA 1
ATOM 2114 C C . TYR A 1 276 ? -97.948 115.231 6.142 1.00 20.02 276 TYR A C 1
ATOM 2115 O O . TYR A 1 276 ? -98.720 115.888 5.453 1.00 20.87 276 TYR A O 1
ATOM 2124 N N . VAL A 1 277 ? -97.193 115.776 7.086 1.00 18.29 277 VAL A N 1
ATOM 2125 C CA A VAL A 1 277 ? -97.321 117.178 7.456 0.22 18.02 277 VAL A CA 1
ATOM 2126 C CA B VAL A 1 277 ? -97.390 117.177 7.442 0.78 18.23 277 VAL A CA 1
ATOM 2127 C C . VAL A 1 277 ? -97.137 118.118 6.256 1.00 17.28 277 VAL A C 1
ATOM 2128 O O . VAL A 1 277 ? -97.828 119.127 6.127 1.00 17.04 277 VAL A O 1
ATOM 2135 N N . HIS A 1 278 ? -96.198 117.787 5.368 1.00 16.45 278 HIS A N 1
ATOM 2136 C CA . HIS A 1 278 ? -95.943 118.661 4.213 1.00 18.91 278 HIS A CA 1
ATOM 2137 C C . HIS A 1 278 ? -97.122 118.678 3.234 1.00 18.57 278 HIS A C 1
ATOM 2138 O O . HIS A 1 278 ? -97.205 119.556 2.370 1.00 20.39 278 HIS A O 1
ATOM 2145 N N . GLU A 1 279 ? -98.034 117.720 3.387 1.00 19.59 279 GLU A N 1
ATOM 2146 C CA . GLU A 1 279 ? -99.237 117.639 2.557 1.00 18.85 279 GLU A CA 1
ATOM 2147 C C . GLU A 1 279 ? -100.384 118.457 3.148 1.00 17.77 279 GLU A C 1
ATOM 2148 O O . GLU A 1 279 ? -101.317 118.840 2.442 1.00 20.69 279 GLU A O 1
ATOM 2154 N N . ILE A 1 280 ? -100.311 118.703 4.452 1.00 19.88 280 ILE A N 1
ATOM 2155 C CA . ILE A 1 280 ? -101.384 119.383 5.173 1.00 19.71 280 ILE A CA 1
ATOM 2156 C C . ILE A 1 280 ? -101.109 120.877 5.320 1.00 19.50 280 ILE A C 1
ATOM 2157 O O . ILE A 1 280 ? -102.021 121.699 5.223 1.00 20.87 280 ILE A O 1
ATOM 2162 N N . ILE A 1 281 ? -99.843 121.226 5.530 1.00 18.01 281 ILE A N 1
ATOM 2163 C CA . ILE A 1 281 ? -99.456 122.626 5.697 1.00 17.82 281 ILE A CA 1
ATOM 2164 C C . ILE A 1 281 ? -99.918 123.573 4.570 1.00 18.76 281 ILE A C 1
ATOM 2165 O O . ILE A 1 281 ? -100.328 124.683 4.874 1.00 18.55 281 ILE A O 1
ATOM 2170 N N . PRO A 1 282 ? -99.883 123.145 3.283 1.00 19.43 282 PRO A N 1
ATOM 2171 C CA . PRO A 1 282 ? -100.276 124.092 2.224 1.00 21.76 282 PRO A CA 1
ATOM 2172 C C . PRO A 1 282 ? -101.630 124.787 2.416 1.00 21.40 282 PRO A C 1
ATOM 2173 O O . PRO A 1 282 ? -101.753 125.965 2.086 1.00 22.56 282 PRO A O 1
ATOM 2177 N N . GLU A 1 283 ? -102.627 124.091 2.949 1.00 23.17 283 GLU A N 1
ATOM 2178 C CA . GLU A 1 283 ? -103.940 124.711 3.094 1.00 24.98 283 GLU A CA 1
ATOM 2179 C C . GLU A 1 283 ? -103.989 125.725 4.241 1.00 24.98 283 GLU A C 1
ATOM 2180 O O . GLU A 1 283 ? -104.996 126.422 4.413 1.00 27.33 283 GLU A O 1
ATOM 2186 N N . TYR A 1 284 ? -102.899 125.813 5.007 1.00 21.62 284 TYR A N 1
ATOM 2187 C CA . TYR A 1 284 ? -102.761 126.805 6.080 1.00 22.19 284 TYR A CA 1
ATOM 2188 C C . TYR A 1 284 ? -101.833 127.963 5.712 1.00 22.30 284 TYR A C 1
ATOM 2189 O O . TYR A 1 284 ? -101.796 128.975 6.418 1.00 22.44 284 TYR A O 1
ATOM 2198 N N . MET A 1 285 ? -101.080 127.814 4.622 1.00 21.93 285 MET A N 1
ATOM 2199 C CA . MET A 1 285 ? -99.959 128.721 4.347 1.00 22.87 285 MET A CA 1
ATOM 2200 C C . MET A 1 285 ? -100.374 130.171 4.170 1.00 24.90 285 MET A C 1
ATOM 2201 O O . MET A 1 285 ? -99.652 131.074 4.590 1.00 26.26 285 MET A O 1
ATOM 2206 N N . GLU A 1 286 ? -101.526 130.393 3.544 1.00 26.85 286 GLU A N 1
ATOM 2207 C CA . GLU A 1 286 ? -102.056 131.742 3.375 1.00 31.12 286 GLU A CA 1
ATOM 2208 C C . GLU A 1 286 ? -102.180 132.447 4.723 1.00 29.48 286 GLU A C 1
ATOM 2209 O O . GLU A 1 286 ? -101.867 133.631 4.849 1.00 31.30 286 GLU A O 1
ATOM 2215 N N . GLY A 1 287 ? -102.614 131.709 5.738 1.00 26.63 287 GLY A N 1
ATOM 2216 C CA . GLY A 1 287 ? -102.779 132.274 7.063 1.00 26.26 287 GLY A CA 1
ATOM 2217 C C . GLY A 1 287 ? -101.505 132.345 7.891 1.00 26.48 287 GLY A C 1
ATOM 2218 O O . GLY A 1 287 ? -101.515 132.883 8.999 1.00 28.45 287 GLY A O 1
ATOM 2219 N N . LEU A 1 288 ? -100.408 131.809 7.361 1.00 25.45 288 LEU A N 1
ATOM 2220 C CA . LEU A 1 288 ? -99.150 131.757 8.106 1.00 25.30 288 LEU A CA 1
ATOM 2221 C C . LEU A 1 288 ? -98.120 132.772 7.626 1.00 26.45 288 LEU A C 1
ATOM 2222 O O . LEU A 1 288 ? -96.954 132.704 8.016 1.00 27.04 288 LEU A O 1
ATOM 2227 N N . LEU A 1 289 ? -98.548 133.696 6.773 1.00 27.83 289 LEU A N 1
ATOM 2228 C CA . LEU A 1 289 ? -97.670 134.748 6.269 1.00 30.25 289 LEU A CA 1
ATOM 2229 C C . LEU A 1 289 ? -96.934 135.459 7.411 1.00 30.06 289 LEU A C 1
ATOM 2230 O O . LEU A 1 289 ? -97.555 135.906 8.376 1.00 30.95 289 LEU A O 1
ATOM 2235 N N . GLY A 1 290 ? -95.611 135.537 7.310 1.00 29.91 290 GLY A N 1
ATOM 2236 C CA . GLY A 1 290 ? -94.807 136.232 8.304 1.00 27.24 290 GLY A CA 1
ATOM 2237 C C . GLY A 1 290 ? -94.453 135.418 9.539 1.00 26.50 290 GLY A C 1
ATOM 2238 O O . GLY A 1 290 ? -93.842 135.944 10.474 1.00 26.75 290 GLY A O 1
ATOM 2239 N N . ALA A 1 291 ? -94.824 134.138 9.557 1.00 22.24 291 ALA A N 1
ATOM 2240 C CA . ALA A 1 291 ? -94.536 133.297 10.719 1.00 20.95 291 ALA A CA 1
ATOM 2241 C C . ALA A 1 291 ? -93.047 133.072 10.932 1.00 21.74 291 ALA A C 1
ATOM 2242 O O . ALA A 1 291 ? -92.240 133.203 10.006 1.00 23.85 291 ALA A O 1
ATOM 2244 N N . GLU A 1 292 ? -92.693 132.740 12.169 1.00 21.03 292 GLU A N 1
ATOM 2245 C CA . GLU A 1 292 ? -91.410 132.114 12.450 1.00 21.75 292 GLU A CA 1
ATOM 2246 C C . GLU A 1 292 ? -91.658 130.610 12.433 1.00 21.11 292 GLU A C 1
ATOM 2247 O O . GLU A 1 292 ? -92.614 130.142 13.053 1.00 20.62 292 GLU A O 1
ATOM 2253 N N . PHE A 1 293 ? -90.827 129.862 11.707 1.00 19.06 293 PHE A N 1
ATOM 2254 C CA . PHE A 1 293 ? -91.012 128.418 11.549 1.00 17.89 293 PHE A CA 1
ATOM 2255 C C . PHE A 1 293 ? -89.922 127.646 12.268 1.00 18.27 293 PHE A C 1
ATOM 2256 O O . PHE A 1 293 ? -88.745 127.981 12.151 1.00 20.51 293 PHE A O 1
ATOM 2264 N N . TYR A 1 294 ? -90.308 126.606 12.996 1.00 18.26 294 TYR A N 1
ATOM 2265 C CA . TYR A 1 294 ? -89.335 125.741 13.657 1.00 18.15 294 TYR A CA 1
ATOM 2266 C C . TYR A 1 294 ? -89.553 124.326 13.161 1.00 18.10 294 TYR A C 1
ATOM 2267 O O . TYR A 1 294 ? -90.646 123.774 13.314 1.00 17.75 294 TYR A O 1
ATOM 2276 N N . LEU A 1 295 ? -88.521 123.751 12.545 1.00 16.90 295 LEU A N 1
ATOM 2277 C CA . LEU A 1 295 ? -88.619 122.426 11.937 1.00 15.54 295 LEU A CA 1
ATOM 2278 C C . LEU A 1 295 ? -87.744 121.471 12.719 1.00 16.63 295 LEU A C 1
ATOM 2279 O O . LEU A 1 295 ? -86.529 121.643 12.769 1.00 18.07 295 LEU A O 1
ATOM 2284 N N A CYS A 1 296 ? -88.353 120.457 13.336 0.65 15.41 296 CYS A N 1
ATOM 2285 N N B CYS A 1 296 ? -88.335 120.469 13.340 0.35 17.45 296 CYS A N 1
ATOM 2286 C CA A CYS A 1 296 ? -87.641 119.588 14.286 0.65 17.45 296 CYS A CA 1
ATOM 2287 C CA B CYS A 1 296 ? -87.480 119.571 14.076 0.35 19.58 296 CYS A CA 1
ATOM 2288 C C A CYS A 1 296 ? -87.820 118.095 14.024 0.65 17.05 296 CYS A C 1
ATOM 2289 C C B CYS A 1 296 ? -87.783 118.110 13.919 0.35 19.65 296 CYS A C 1
ATOM 2290 O O A CYS A 1 296 ? -88.940 117.639 13.811 0.65 17.70 296 CYS A O 1
ATOM 2291 O O B CYS A 1 296 ? -88.922 117.700 13.715 0.35 20.43 296 CYS A O 1
ATOM 2296 N N . GLY A 1 297 ? -86.729 117.327 14.081 1.00 19.86 297 GLY A N 1
ATOM 2297 C CA . GLY A 1 297 ? -86.825 115.885 13.994 1.00 22.75 297 GLY A CA 1
ATOM 2298 C C . GLY A 1 297 ? -86.215 115.268 12.753 1.00 24.98 297 GLY A C 1
ATOM 2299 O O . GLY A 1 297 ? -85.053 115.527 12.435 1.00 24.89 297 GLY A O 1
ATOM 2300 N N . PRO A 1 298 ? -87.013 114.457 12.043 1.00 25.69 298 PRO A N 1
ATOM 2301 C CA . PRO A 1 298 ? -86.572 113.495 11.027 1.00 30.85 298 PRO A CA 1
ATOM 2302 C C . PRO A 1 298 ? -86.323 114.103 9.653 1.00 34.30 298 PRO A C 1
ATOM 2303 O O . PRO A 1 298 ? -87.035 115.018 9.239 1.00 33.19 298 PRO A O 1
ATOM 2307 N N . PRO A 1 299 ? -85.327 113.563 8.937 1.00 36.70 299 PRO A N 1
ATOM 2308 C CA . PRO A 1 299 ? -84.837 114.078 7.652 1.00 37.39 299 PRO A CA 1
ATOM 2309 C C . PRO A 1 299 ? -85.888 114.149 6.547 1.00 36.15 299 PRO A C 1
ATOM 2310 O O . PRO A 1 299 ? -85.913 115.131 5.809 1.00 35.87 299 PRO A O 1
ATOM 2314 N N . GLN A 1 300 ? -86.730 113.127 6.429 1.00 36.55 300 GLN A N 1
ATOM 2315 C CA . GLN A 1 300 ? -87.720 113.087 5.355 1.00 37.21 300 GLN A CA 1
ATOM 2316 C C . GLN A 1 300 ? -88.687 114.249 5.483 1.00 30.66 300 GLN A C 1
ATOM 2317 O O . GLN A 1 300 ? -89.067 114.869 4.487 1.00 30.88 300 GLN A O 1
ATOM 2323 N N A MET A 1 301 ? -89.079 114.556 6.717 0.60 26.15 301 MET A N 1
ATOM 2324 N N B MET A 1 301 ? -89.081 114.541 6.716 0.40 27.07 301 MET A N 1
ATOM 2325 C CA A MET A 1 301 ? -90.021 115.642 6.970 0.60 23.50 301 MET A CA 1
ATOM 2326 C CA B MET A 1 301 ? -90.004 115.632 6.966 0.40 24.39 301 MET A CA 1
ATOM 2327 C C A MET A 1 301 ? -89.370 117.017 6.823 0.60 21.48 301 MET A C 1
ATOM 2328 C C B MET A 1 301 ? -89.330 116.980 6.745 0.40 22.75 301 MET A C 1
ATOM 2329 O O A MET A 1 301 ? -89.944 117.917 6.221 0.60 20.88 301 MET A O 1
ATOM 2330 O O B MET A 1 301 ? -89.860 117.829 6.033 0.40 22.78 301 MET A O 1
ATOM 2339 N N . ILE A 1 302 ? -88.174 117.178 7.374 1.00 21.90 302 ILE A N 1
ATOM 2340 C CA . ILE A 1 302 ? -87.498 118.467 7.312 1.00 22.86 302 ILE A CA 1
ATOM 2341 C C . ILE A 1 302 ? -87.195 118.803 5.851 1.00 24.19 302 ILE A C 1
ATOM 2342 O O . ILE A 1 302 ? -87.428 119.937 5.415 1.00 23.79 302 ILE A O 1
ATOM 2347 N N . ASN A 1 303 ? -86.736 117.809 5.094 1.00 25.22 303 ASN A N 1
ATOM 2348 C CA . ASN A 1 303 ? -86.514 117.983 3.657 1.00 28.05 303 ASN A CA 1
ATOM 2349 C C . ASN A 1 303 ? -87.768 118.400 2.880 1.00 26.41 303 ASN A C 1
ATOM 2350 O O . ASN A 1 303 ? -87.736 119.369 2.110 1.00 27.42 303 ASN A O 1
ATOM 2355 N N . SER A 1 304 ? -88.864 117.678 3.096 1.00 23.90 304 SER A N 1
ATOM 2356 C CA . SER A 1 304 ? -90.118 117.965 2.418 1.00 22.61 304 SER A CA 1
ATOM 2357 C C . SER A 1 304 ? -90.676 119.333 2.794 1.00 21.20 304 SER A C 1
ATOM 2358 O O . SER A 1 304 ? -91.152 120.081 1.935 1.00 22.70 304 SER A O 1
ATOM 2361 N N . VAL A 1 305 ? -90.616 119.660 4.078 1.00 18.15 305 VAL A N 1
ATOM 2362 C CA . VAL A 1 305 ? -91.177 120.922 4.554 1.00 17.52 305 VAL A CA 1
ATOM 2363 C C . VAL A 1 305 ? -90.288 122.099 4.143 1.00 19.24 305 VAL A C 1
ATOM 2364 O O . VAL A 1 305 ? -90.788 123.185 3.834 1.00 20.38 305 VAL A O 1
ATOM 2368 N N . GLN A 1 306 ? -88.975 121.882 4.110 1.00 21.24 306 GLN A N 1
ATOM 2369 C CA . GLN A 1 306 ? -88.057 122.929 3.669 1.00 23.79 306 GLN A CA 1
ATOM 2370 C C . GLN A 1 306 ? -88.361 123.355 2.230 1.00 24.86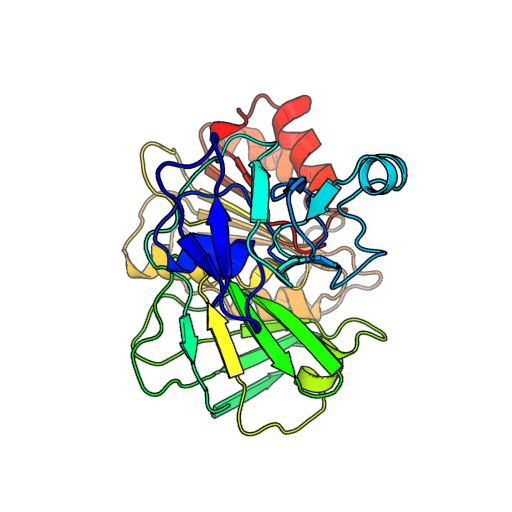 306 GLN A C 1
ATOM 2371 O O . GLN A 1 306 ? -88.425 124.545 1.934 1.00 24.55 306 GLN A O 1
ATOM 2377 N N . LYS A 1 307 ? -88.551 122.376 1.347 1.00 25.53 307 LYS A N 1
ATOM 2378 C CA . LYS A 1 307 ? -88.926 122.631 -0.044 1.00 27.15 307 LYS A CA 1
ATOM 2379 C C . LYS A 1 307 ? -90.245 123.387 -0.120 1.00 23.77 307 LYS A C 1
ATOM 2380 O O . LYS A 1 307 ? -90.375 124.373 -0.853 1.00 24.56 307 LYS A O 1
ATOM 2386 N N . LEU A 1 308 ? -91.231 122.915 0.639 1.00 22.81 308 LEU A N 1
ATOM 2387 C CA . LEU A 1 308 ? -92.529 123.572 0.688 1.00 23.64 308 LEU A CA 1
ATOM 2388 C C . LEU A 1 308 ? -92.402 125.046 1.049 1.00 23.13 308 LEU A C 1
ATOM 2389 O O . LEU A 1 308 ? -93.019 125.904 0.424 1.00 23.97 308 LEU A O 1
ATOM 2394 N N . LEU A 1 309 ? -91.587 125.339 2.053 1.00 23.16 309 LEU A N 1
ATOM 2395 C CA . LEU A 1 309 ? -91.508 126.694 2.577 1.00 21.56 309 LEU A CA 1
ATOM 2396 C C . LEU A 1 309 ? -90.679 127.626 1.699 1.00 24.55 309 LEU A C 1
ATOM 2397 O O . LEU A 1 309 ? -91.096 128.750 1.424 1.00 27.64 309 LEU A O 1
ATOM 2402 N N . MET A 1 310 ? -89.514 127.154 1.258 1.00 25.08 310 MET A N 1
ATOM 2403 C CA . MET A 1 310 ? -88.542 128.015 0.581 1.00 26.53 310 MET A CA 1
ATOM 2404 C C . MET A 1 310 ? -88.655 127.997 -0.937 1.00 27.12 310 MET A C 1
ATOM 2405 O O . MET A 1 310 ? -88.279 128.961 -1.600 1.00 27.74 310 MET A O 1
ATOM 2410 N N . ILE A 1 311 ? -89.150 126.896 -1.489 1.00 27.24 311 ILE A N 1
ATOM 2411 C CA . ILE A 1 311 ? -89.277 126.782 -2.937 1.00 27.88 311 ILE A CA 1
ATOM 2412 C C . ILE A 1 311 ? -90.706 127.056 -3.399 1.00 29.46 311 ILE A C 1
ATOM 2413 O O . ILE A 1 311 ? -90.936 127.914 -4.252 1.00 30.15 311 ILE A O 1
ATOM 2418 N N . GLU A 1 312 ? -91.669 126.340 -2.829 1.00 29.89 312 GLU A N 1
ATOM 2419 C CA . GLU A 1 312 ? -93.049 126.471 -3.274 1.00 34.27 312 GLU A CA 1
ATOM 2420 C C . GLU A 1 312 ? -93.700 127.722 -2.685 1.00 32.92 312 GLU A C 1
ATOM 2421 O O . GLU A 1 312 ? -94.604 128.300 -3.281 1.00 32.83 312 GLU A O 1
ATOM 2427 N N . ASN A 1 313 ? -93.219 128.157 -1.530 1.00 31.05 313 ASN A N 1
ATOM 2428 C CA . ASN A 1 313 ? -93.610 129.455 -1.000 1.00 31.73 313 ASN A CA 1
ATOM 2429 C C . ASN A 1 313 ? -92.362 130.329 -0.908 1.00 35.69 313 ASN A C 1
ATOM 2430 O O . ASN A 1 313 ? -91.283 129.903 -1.316 1.00 38.26 313 ASN A O 1
ATOM 2435 N N . LYS A 1 314 ? -92.482 131.547 -0.401 1.00 36.43 314 LYS A N 1
ATOM 2436 C CA . LYS A 1 314 ? -91.328 132.443 -0.439 1.00 37.66 314 LYS A CA 1
ATOM 2437 C C . LYS A 1 314 ? -90.795 132.745 0.948 1.00 38.03 314 LYS A C 1
ATOM 2438 O O . LYS A 1 314 ? -90.365 133.862 1.229 1.00 39.92 314 LYS A O 1
ATOM 2444 N N . VAL A 1 315 ? -90.821 131.747 1.818 1.00 35.76 315 VAL A N 1
ATOM 2445 C CA . VAL A 1 315 ? -90.322 131.937 3.165 1.00 34.33 315 VAL A CA 1
ATOM 2446 C C . VAL A 1 315 ? -88.805 132.102 3.119 1.00 36.22 315 VAL A C 1
ATOM 2447 O O . VAL A 1 315 ? -88.096 131.242 2.586 1.00 36.17 315 VAL A O 1
ATOM 2451 N N . PRO A 1 316 ? -88.306 133.219 3.666 1.00 36.30 316 PRO A N 1
ATOM 2452 C CA . PRO A 1 316 ? -86.862 133.459 3.678 1.00 37.29 316 PRO A CA 1
ATOM 2453 C C . PRO A 1 316 ? -86.163 132.516 4.633 1.00 35.11 316 PRO A C 1
ATOM 2454 O O . PRO A 1 316 ? -86.766 132.076 5.613 1.00 34.13 316 PRO A O 1
ATOM 2458 N N . PHE A 1 317 ? -84.908 132.210 4.329 1.00 35.32 317 PHE A N 1
ATOM 2459 C CA . PHE A 1 317 ? -84.058 131.376 5.165 1.00 34.27 317 PHE A CA 1
ATOM 2460 C C . PHE A 1 317 ? -84.052 131.834 6.620 1.00 30.90 317 PHE A C 1
ATOM 2461 O O . PHE A 1 317 ? -84.080 131.016 7.537 1.00 29.96 317 PHE A O 1
ATOM 2469 N N . GLU A 1 318 ? -84.041 133.149 6.816 1.00 30.91 318 GLU A N 1
ATOM 2470 C CA . GLU A 1 318 ? -83.923 133.750 8.142 1.00 33.57 318 GLU A CA 1
ATOM 2471 C C . GLU A 1 318 ? -85.122 133.486 9.050 1.00 30.86 318 GLU A C 1
ATOM 2472 O O . GLU A 1 318 ? -85.020 133.633 10.267 1.00 29.76 318 GLU A O 1
ATOM 2478 N N . ALA A 1 319 ? -86.253 133.097 8.470 1.00 30.05 319 ALA A N 1
ATOM 2479 C CA . ALA A 1 319 ? -87.460 132.854 9.261 1.00 28.89 319 ALA A CA 1
ATOM 2480 C C . ALA A 1 319 ? -87.625 131.386 9.635 1.00 26.95 319 ALA A C 1
ATOM 2481 O O . ALA A 1 319 ? -88.641 130.999 10.220 1.00 26.42 319 ALA A O 1
ATOM 2483 N N . ILE A 1 320 ? -86.636 130.565 9.300 1.00 24.27 320 ILE A N 1
ATOM 2484 C CA . ILE A 1 320 ? -86.756 129.128 9.522 1.00 24.41 320 ILE A CA 1
ATOM 2485 C C . ILE A 1 320 ? -85.641 128.600 10.415 1.00 25.38 320 ILE A C 1
ATOM 2486 O O . ILE A 1 320 ? -84.460 128.914 10.221 1.00 28.11 320 ILE A O 1
ATOM 2491 N N . HIS A 1 321 ? -86.029 127.801 11.403 1.00 23.17 321 HIS A N 1
ATOM 2492 C CA . HIS A 1 321 ? -85.077 127.201 12.325 1.00 21.92 321 HIS A CA 1
ATOM 2493 C C . HIS A 1 321 ? -85.051 125.707 12.123 1.00 22.31 321 HIS A C 1
ATOM 2494 O O . HIS A 1 321 ? -86.073 125.039 12.262 1.00 25.79 321 HIS A O 1
ATOM 2501 N N . PHE A 1 322 ? -83.877 125.191 11.787 1.00 19.16 322 PHE A N 1
ATOM 2502 C CA . PHE A 1 322 ? -83.712 123.775 11.514 1.00 18.98 322 PHE A CA 1
ATOM 2503 C C . PHE A 1 322 ? -83.103 123.059 12.708 1.00 19.48 322 PHE A C 1
ATOM 2504 O O . PHE A 1 322 ? -82.043 123.447 13.204 1.00 23.66 322 PHE A O 1
ATOM 2512 N N . ASP A 1 323 ? -83.768 122.007 13.157 1.00 16.47 323 ASP A N 1
ATOM 2513 C CA . ASP A 1 323 ? -83.239 121.174 14.227 1.00 17.35 323 ASP A CA 1
ATOM 2514 C C . ASP A 1 323 ? -83.248 119.730 13.747 1.00 16.70 323 ASP A C 1
ATOM 2515 O O . ASP A 1 323 ? -84.163 118.971 14.061 1.00 17.22 323 ASP A O 1
ATOM 2520 N N . ARG A 1 324 ? -82.229 119.367 12.971 1.00 18.04 324 ARG A N 1
ATOM 2521 C CA A ARG A 1 324 ? -82.140 118.041 12.369 0.51 18.32 324 ARG A CA 1
ATOM 2522 C CA B ARG A 1 324 ? -82.148 118.039 12.370 0.49 18.65 324 ARG A CA 1
ATOM 2523 C C . ARG A 1 324 ? -81.557 117.017 13.340 1.00 17.25 324 ARG A C 1
ATOM 2524 O O . ARG A 1 324 ? -80.485 117.233 13.899 1.00 17.73 324 ARG A O 1
ATOM 2539 N N . PHE A 1 325 ? -82.260 115.899 13.531 1.00 17.68 325 PHE A N 1
ATOM 2540 C CA . PHE A 1 325 ? -81.807 114.849 14.448 1.00 16.82 325 PHE A CA 1
ATOM 2541 C C . PHE A 1 325 ? -80.883 113.807 13.791 1.00 23.85 325 PHE A C 1
ATOM 2542 O O . PHE A 1 325 ? -80.193 113.064 14.486 1.00 25.49 325 PHE A O 1
ATOM 2550 N N . PHE A 1 326 ? -80.896 113.721 12.466 1.00 27.94 326 PHE A N 1
ATOM 2551 C CA . PHE A 1 326 ? -80.067 112.741 11.755 1.00 34.81 326 PHE A CA 1
ATOM 2552 C C . PHE A 1 326 ? -80.297 111.312 12.266 1.00 41.22 326 PHE A C 1
ATOM 2553 O O . PHE A 1 326 ? -79.383 110.480 12.272 1.00 46.19 326 PHE A O 1
#

Nearest PDB structures (foldseek):
  4wqm-assembly1_A  TM=1.003E+00  e=2.588E-73  Ectopseudomonas mendocina
  7c3a-assembly3_C  TM=9.113E-01  e=2.897E-32  Janthinobacterium sp. J3
  7c3a-assembly1_A  TM=9.220E-01  e=2.520E-29  Janthinobacterium sp. J3
  7c3b-assembly2_B  TM=8.622E-01  e=9.827E-30  Janthinobacterium sp. J3
  8qq5-assembly3_C  TM=7.480E-01  e=1.036E-12  Streptococcus pneumoniae

Radius of gyration: 20.08 Å; Cα contacts (8 Å, |Δi|>4): 789; chains: 1; bounding box: 61×42×45 Å

InterPro domains:
  IPR001041 2Fe-2S ferredoxin-type iron-sulfur binding domain [PF00111] (11-80)
  IPR001041 2Fe-2S ferredoxin-type iron-sulfur binding domain [PS51085] (1-92)
  IPR001041 2Fe-2S ferredoxin-type iron-sulfur binding domain [cd00207] (11-87)
  IPR001433 Oxidoreductase FAD/NAD(P)-binding [PF00175] (204-307)
  IPR001709 Flavoprotein pyridine nucleotide cytochrome reductase [PR00371] (146-153)
  IPR001709 Flavoprotein pyridine nucleotide cytochrome reductase [PR00371] (203-222)
  IPR001709 Flavoprotein pyridine nucleotide cytochrome reductase [PR00371] (228-237)
  IPR001709 Flavoprotein pyridine nucleotide cytochrome reductase [PR00371] (292-300)
  IPR006058 2Fe-2S ferredoxin, iron-sulphur binding site [PS00197] (36-44)
  IPR008333 Flavoprotein pyridine nucleotide cytochrome reductase-like, FAD-binding domain [PF00970] (107-190)
  IPR012675 Beta-grasp domain superfamily [G3DSA:3.10.20.30] (1-95)
  IPR017927 FAD-binding domain, ferredoxin reductase-type [PS51384] (100-195)
  IPR017938 Riboflavin synthase-like beta-barrel [SSF63380] (102-191)
  IPR036010 2Fe-2S ferredoxin-like superfamily [SSF54292] (6-89)
  IPR039261 Ferredoxin-NADP reductase (FNR), nucleotide-binding domain [G3DSA:3.40.50.80] (194-326)
  IPR039261 Ferredoxin-NADP reductase (FNR), nucleotide-binding domain [SSF52343] (200-325)
  IPR050415 Multicomponent Reductase Electron Transfer [PTHR47354] (18-325)